Protein AF-A0A4V2S843-F1 (afdb_monomer_lite)

InterPro domains:
  IPR023401 Ornithine cyclodeaminase, N-terminal [G3DSA:3.30.1780.10] (45-61)
  IPR036291 NAD(P)-binding domain superfamily [SSF51735] (45-191)

pLDDT: mean 86.58, std 13.17, range [43.78, 98.31]

Radius of gyration: 17.17 Å; chains: 1; bounding box: 44×41×44 Å

Structure (mmCIF, N/CA/C/O backbone):
data_AF-A0A4V2S843-F1
#
_entry.id   AF-A0A4V2S843-F1
#
loop_
_atom_site.group_PDB
_atom_site.id
_atom_site.type_symbol
_atom_site.label_atom_id
_atom_site.label_alt_id
_atom_site.label_comp_id
_atom_site.label_asym_id
_atom_site.label_entity_id
_atom_site.label_seq_id
_atom_site.pdbx_PDB_ins_code
_atom_site.Cartn_x
_atom_site.Cartn_y
_atom_site.Cartn_z
_atom_site.occupancy
_atom_site.B_iso_or_equiv
_atom_site.auth_seq_id
_atom_site.auth_comp_id
_atom_site.auth_asym_id
_atom_site.auth_atom_id
_atom_site.pdbx_PDB_model_num
ATOM 1 N N . MET A 1 1 ? 20.531 13.237 -29.663 1.00 43.78 1 MET A N 1
ATOM 2 C CA . MET A 1 1 ? 19.308 14.047 -29.841 1.00 43.78 1 MET A CA 1
ATOM 3 C C . MET A 1 1 ? 18.306 13.612 -28.786 1.00 43.78 1 MET A C 1
ATOM 5 O O . MET A 1 1 ? 17.764 12.525 -28.914 1.00 43.78 1 MET A O 1
ATOM 9 N N . ALA A 1 2 ? 18.143 14.385 -27.711 1.00 48.28 2 ALA A N 1
ATOM 10 C CA . ALA A 1 2 ? 17.075 14.147 -26.742 1.00 48.28 2 ALA A CA 1
ATOM 11 C C . ALA A 1 2 ? 15.762 14.636 -27.371 1.00 48.28 2 ALA A C 1
ATOM 13 O O . ALA A 1 2 ? 15.697 15.781 -27.817 1.00 48.28 2 ALA A O 1
ATOM 14 N N . GLY A 1 3 ? 14.771 13.752 -27.500 1.00 48.16 3 GLY A N 1
ATOM 15 C CA . GLY A 1 3 ? 13.434 14.133 -27.958 1.00 48.16 3 GLY A CA 1
ATOM 16 C C . GLY A 1 3 ? 12.756 15.087 -26.965 1.00 48.16 3 GLY A C 1
ATOM 17 O O . GLY A 1 3 ? 13.216 15.200 -25.825 1.00 48.16 3 GLY A O 1
ATOM 18 N N . PRO A 1 4 ? 11.687 15.786 -27.380 1.00 50.09 4 PRO A N 1
ATOM 19 C CA . PRO A 1 4 ? 10.921 16.634 -26.476 1.00 50.09 4 PRO A CA 1
ATOM 20 C C . PRO A 1 4 ? 10.378 15.782 -25.323 1.00 50.09 4 PRO A C 1
ATOM 22 O O . PRO A 1 4 ? 9.653 14.815 -25.543 1.00 50.09 4 PRO A O 1
ATOM 25 N N . VAL A 1 5 ? 10.768 16.121 -24.094 1.00 47.84 5 VAL A N 1
ATOM 26 C CA . VAL A 1 5 ? 10.186 15.535 -22.884 1.00 47.84 5 VAL A CA 1
ATOM 27 C C . VAL A 1 5 ? 8.802 16.150 -22.732 1.00 47.84 5 VAL A C 1
ATOM 29 O O . VAL A 1 5 ? 8.684 17.328 -22.395 1.00 47.84 5 VAL A O 1
ATOM 32 N N . THR A 1 6 ? 7.759 15.383 -23.031 1.00 52.16 6 THR A N 1
ATOM 33 C CA . THR A 1 6 ? 6.376 15.796 -22.793 1.00 52.16 6 THR A CA 1
ATOM 34 C C . THR A 1 6 ? 6.188 15.958 -21.287 1.00 52.16 6 THR A C 1
ATOM 36 O O . THR A 1 6 ? 6.216 14.980 -20.541 1.00 52.16 6 THR A O 1
ATOM 39 N N . GLN A 1 7 ? 6.063 17.198 -20.817 1.00 58.84 7 GLN A N 1
ATOM 40 C CA . GLN A 1 7 ? 5.654 17.465 -19.443 1.00 58.84 7 GLN A CA 1
ATOM 41 C C . GLN A 1 7 ? 4.162 17.147 -19.344 1.00 58.84 7 GLN A C 1
ATOM 43 O O . GLN A 1 7 ? 3.335 17.918 -19.821 1.00 58.84 7 GLN A O 1
ATOM 48 N N . PHE A 1 8 ? 3.824 15.995 -18.770 1.00 61.59 8 PHE A N 1
ATOM 49 C CA . PHE A 1 8 ? 2.450 15.7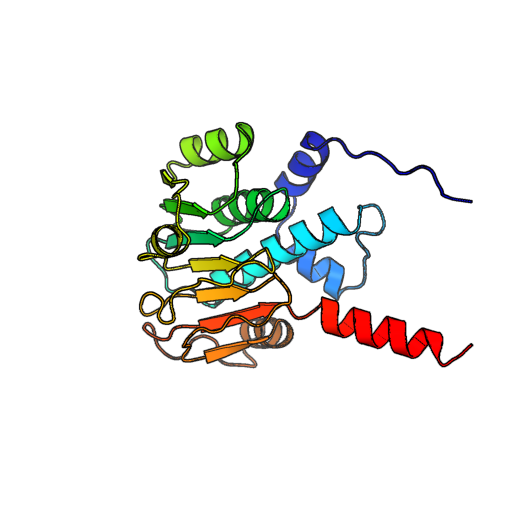20 -18.363 1.00 61.59 8 PHE A CA 1
ATOM 50 C C . PHE A 1 8 ? 2.110 16.597 -17.160 1.00 61.59 8 PHE A C 1
ATOM 52 O O . PHE A 1 8 ? 2.861 16.632 -16.182 1.00 61.59 8 PHE A O 1
ATOM 59 N N . ALA A 1 9 ? 0.982 17.302 -17.223 1.00 76.94 9 ALA A N 1
ATOM 60 C CA . ALA A 1 9 ? 0.440 17.961 -16.046 1.00 76.94 9 ALA A CA 1
ATOM 61 C C . ALA A 1 9 ? -0.032 16.891 -15.049 1.00 76.94 9 ALA A C 1
ATOM 63 O O . ALA A 1 9 ? -0.637 15.894 -15.442 1.00 76.94 9 ALA A O 1
ATOM 64 N N . VAL A 1 10 ? 0.219 17.104 -13.756 1.00 72.00 10 VAL A N 1
ATOM 65 C CA . VAL A 1 10 ? -0.203 16.187 -12.681 1.00 72.00 10 VAL A CA 1
ATOM 66 C C . VAL A 1 10 ? -1.710 15.898 -12.754 1.00 72.00 10 VAL A C 1
ATOM 68 O O . VAL A 1 10 ? -2.126 14.757 -12.592 1.00 72.00 10 VAL A O 1
ATOM 71 N N . ASP A 1 11 ? -2.527 16.893 -13.103 1.00 74.38 11 ASP A N 1
ATOM 72 C CA . ASP A 1 11 ? -3.977 16.723 -13.262 1.00 74.38 11 ASP A CA 1
ATOM 73 C C . ASP A 1 11 ? -4.378 15.791 -14.410 1.00 74.38 11 ASP A C 1
ATOM 75 O O . ASP A 1 11 ? -5.376 15.077 -14.305 1.00 74.38 11 ASP A O 1
ATOM 79 N N . GLU A 1 12 ? -3.606 15.773 -15.498 1.00 76.00 12 GLU A N 1
ATOM 80 C CA . GLU A 1 12 ? -3.848 14.878 -16.630 1.00 76.00 12 GLU A CA 1
ATOM 81 C C . GLU A 1 12 ? -3.502 13.434 -16.261 1.00 76.00 12 GLU A C 1
ATOM 83 O O . GLU A 1 12 ? -4.261 12.522 -16.590 1.00 76.00 12 GLU A O 1
ATOM 88 N N . LEU A 1 13 ? -2.419 13.233 -15.498 1.00 75.00 13 LEU A N 1
ATOM 89 C CA . LEU A 1 13 ? -2.074 11.929 -14.932 1.00 75.00 13 LEU A CA 1
ATOM 90 C C . LEU A 1 13 ? -3.213 11.396 -14.055 1.00 75.00 13 LEU A C 1
ATOM 92 O O . LEU A 1 13 ? -3.622 10.250 -14.227 1.00 75.00 13 LEU A O 1
ATOM 96 N N . TRP A 1 14 ? -3.759 12.228 -13.164 1.00 74.25 14 TRP A N 1
ATOM 97 C CA . TRP A 1 14 ? -4.884 11.829 -12.317 1.00 74.25 14 TRP A CA 1
ATOM 98 C C . TRP A 1 14 ? -6.116 11.450 -13.131 1.00 74.25 14 TRP A C 1
ATOM 100 O O . TRP A 1 14 ? -6.723 10.424 -12.855 1.00 74.25 14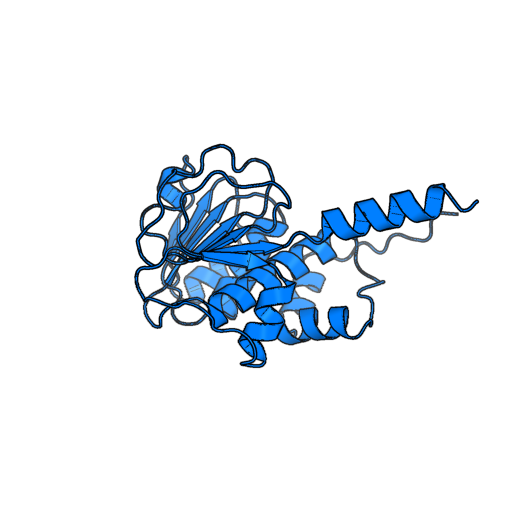 TRP A O 1
ATOM 110 N N . ARG A 1 15 ? -6.445 12.215 -14.177 1.00 78.62 15 ARG A N 1
ATOM 111 C CA . ARG A 1 15 ? -7.597 11.903 -15.031 1.00 78.62 15 ARG A CA 1
ATOM 112 C C . ARG A 1 15 ? -7.445 10.564 -15.752 1.00 78.62 15 ARG A C 1
ATOM 114 O O . ARG A 1 15 ? -8.421 9.849 -15.912 1.00 78.62 15 ARG A O 1
ATOM 121 N N . VAL A 1 16 ? -6.234 10.228 -16.195 1.00 76.81 16 VAL A N 1
ATOM 122 C CA . VAL A 1 16 ? -5.965 8.919 -16.809 1.00 76.81 16 VAL A CA 1
ATOM 123 C C . VAL A 1 16 ? -6.089 7.806 -15.772 1.00 76.81 16 VAL A C 1
ATOM 125 O O . VAL A 1 16 ? -6.677 6.773 -16.062 1.00 76.81 16 VAL A O 1
ATOM 128 N N . LEU A 1 17 ? -5.568 8.015 -14.563 1.00 71.06 17 LEU A N 1
ATOM 129 C CA . LEU A 1 17 ? -5.661 7.032 -13.483 1.00 71.06 17 LEU A CA 1
ATOM 130 C C . LEU A 1 17 ? -7.088 6.842 -12.960 1.00 71.06 17 LEU A C 1
ATOM 132 O O . LEU A 1 17 ? -7.396 5.772 -12.447 1.00 71.06 17 LEU A O 1
ATOM 136 N N . ASP A 1 18 ? -7.957 7.844 -13.104 1.00 75.31 18 ASP A N 1
ATOM 137 C CA . ASP A 1 18 ? -9.373 7.742 -12.742 1.00 75.31 18 ASP A CA 1
ATOM 138 C C . ASP A 1 18 ? -10.118 6.672 -13.556 1.00 75.31 18 ASP A C 1
ATOM 140 O O . ASP A 1 18 ? -10.989 5.996 -13.010 1.00 75.31 18 ASP A O 1
ATOM 144 N N . ASP A 1 19 ? -9.726 6.459 -14.813 1.00 76.00 19 ASP A N 1
ATOM 145 C CA . ASP A 1 19 ? -10.383 5.518 -15.729 1.00 76.00 19 ASP A CA 1
ATOM 146 C C . ASP A 1 19 ? -9.691 4.143 -15.807 1.00 76.00 19 ASP A C 1
ATOM 148 O O . ASP A 1 19 ? -10.144 3.256 -16.533 1.00 76.00 19 ASP A O 1
ATOM 152 N N . VAL A 1 20 ? -8.575 3.950 -15.099 1.00 71.94 20 VAL A N 1
ATOM 153 C CA . VAL A 1 20 ? -7.704 2.782 -15.269 1.00 71.94 20 VAL A CA 1
ATOM 154 C C . VAL A 1 20 ? -7.794 1.851 -14.061 1.00 71.94 20 VAL A C 1
ATOM 156 O O . VAL A 1 20 ? -7.409 2.212 -12.951 1.00 71.94 20 VAL A O 1
ATOM 159 N N . ASP A 1 21 ? -8.240 0.608 -14.282 1.00 77.56 21 ASP A N 1
ATOM 160 C CA . ASP A 1 21 ? -8.163 -0.422 -13.245 1.00 77.56 21 ASP A CA 1
ATOM 161 C C . ASP A 1 21 ? -6.681 -0.791 -13.009 1.00 77.56 21 ASP A C 1
ATOM 163 O O . ASP A 1 21 ? -5.966 -1.119 -13.963 1.00 77.56 21 ASP A O 1
ATOM 167 N N . PRO A 1 22 ? -6.174 -0.780 -11.762 1.00 72.69 22 PRO A N 1
ATOM 168 C CA . PRO A 1 22 ? -4.809 -1.216 -11.460 1.00 72.69 22 PRO A CA 1
ATOM 169 C C . PRO A 1 22 ? -4.502 -2.644 -11.952 1.00 72.69 22 PRO A C 1
ATOM 171 O O . PRO A 1 22 ? -3.351 -2.960 -12.268 1.00 72.69 22 PRO A O 1
ATOM 174 N N . VAL A 1 23 ? -5.514 -3.509 -12.067 1.00 71.00 23 VAL A N 1
ATOM 175 C CA . VAL A 1 23 ? -5.390 -4.839 -12.678 1.00 71.00 23 VAL A CA 1
ATOM 176 C C . VAL A 1 23 ? -5.085 -4.736 -14.172 1.00 71.00 23 VAL A C 1
ATOM 178 O O . VAL A 1 23 ? -4.240 -5.487 -14.666 1.00 71.00 23 VAL A O 1
ATOM 181 N N . ASP A 1 24 ? -5.710 -3.800 -14.885 1.00 75.75 24 ASP A N 1
ATOM 182 C CA . ASP A 1 24 ? -5.473 -3.576 -16.313 1.00 75.75 24 ASP A CA 1
ATOM 183 C C . ASP A 1 24 ? -4.076 -2.999 -16.564 1.00 75.75 24 ASP A C 1
ATOM 185 O O . ASP A 1 24 ? -3.418 -3.406 -17.521 1.00 75.75 24 ASP A O 1
ATOM 189 N N . VAL A 1 25 ? -3.566 -2.141 -15.669 1.00 70.88 25 VAL A N 1
ATOM 190 C CA . VAL A 1 25 ? -2.176 -1.639 -15.731 1.00 70.88 25 VAL A CA 1
ATOM 191 C C . VAL A 1 25 ? -1.181 -2.789 -15.693 1.00 70.88 25 VAL A C 1
ATOM 193 O O . VAL A 1 25 ? -0.335 -2.923 -16.580 1.00 70.88 25 VAL A O 1
ATOM 196 N N . LEU A 1 26 ? -1.285 -3.641 -14.670 1.00 70.25 26 LEU A N 1
ATOM 197 C CA . LEU A 1 26 ? -0.363 -4.761 -14.498 1.00 70.25 26 LEU A CA 1
ATOM 198 C C . LEU A 1 26 ? -0.536 -5.791 -15.615 1.00 70.25 26 LEU A C 1
ATOM 200 O O . LEU A 1 26 ? 0.448 -6.355 -16.091 1.00 70.25 26 LEU A O 1
ATOM 204 N N . SER A 1 27 ? -1.766 -6.011 -16.078 1.00 67.06 27 SER A N 1
ATOM 205 C CA . SER A 1 27 ? -2.039 -6.901 -17.207 1.00 67.06 27 SER A CA 1
ATOM 206 C C . SER A 1 27 ? -1.431 -6.364 -18.504 1.00 67.06 27 SER A C 1
ATOM 208 O O . SER A 1 27 ? -0.802 -7.127 -19.231 1.00 67.06 27 SER A O 1
ATOM 210 N N . GLY A 1 28 ? -1.535 -5.061 -18.772 1.00 66.38 28 GLY A N 1
ATOM 211 C CA . GLY A 1 28 ? -0.943 -4.404 -19.939 1.00 66.38 28 GLY A CA 1
ATOM 212 C C . GLY A 1 28 ? 0.585 -4.483 -19.964 1.00 66.38 28 GLY A C 1
ATOM 213 O O . GLY A 1 28 ? 1.163 -4.812 -21.005 1.00 66.38 28 GLY A O 1
ATOM 214 N N . GLU A 1 29 ? 1.238 -4.278 -18.814 1.00 64.12 29 GLU A N 1
ATOM 215 C CA . GLU A 1 29 ? 2.688 -4.467 -18.674 1.00 64.12 29 GLU A CA 1
ATOM 216 C C . GLU A 1 29 ? 3.102 -5.928 -18.885 1.00 64.12 29 GLU A C 1
ATOM 218 O O . GLU A 1 29 ? 4.047 -6.209 -19.627 1.00 64.12 29 GLU A O 1
ATOM 223 N N . LEU A 1 30 ? 2.371 -6.876 -18.290 1.00 58.22 30 LEU A N 1
ATOM 224 C CA . LEU A 1 30 ? 2.614 -8.310 -18.478 1.00 58.22 30 LEU A CA 1
ATOM 225 C C . LEU A 1 30 ? 2.359 -8.757 -19.928 1.00 58.22 30 LEU A C 1
ATOM 227 O O . LEU A 1 30 ? 3.015 -9.680 -20.413 1.00 58.22 30 LEU A O 1
ATOM 231 N N . CYS A 1 31 ? 1.448 -8.088 -20.634 1.00 54.47 31 CYS A N 1
ATOM 232 C CA . CYS A 1 31 ? 1.134 -8.305 -22.045 1.00 54.47 31 CYS A CA 1
ATOM 233 C C . CYS A 1 31 ? 2.002 -7.473 -23.004 1.00 54.47 31 CYS A C 1
ATOM 235 O O . CYS A 1 31 ? 1.737 -7.464 -24.204 1.00 54.47 31 CYS A O 1
ATOM 237 N N . SER A 1 32 ? 3.078 -6.844 -22.514 1.00 56.94 32 SER A N 1
ATOM 238 C CA . SER A 1 32 ? 4.082 -6.149 -23.334 1.00 56.94 32 SER A CA 1
ATOM 239 C C . SER A 1 32 ? 3.561 -4.932 -24.110 1.00 56.94 32 SER A C 1
ATOM 241 O O . SER A 1 32 ? 4.146 -4.582 -25.135 1.00 56.94 32 SER A O 1
ATOM 243 N N . THR A 1 33 ? 2.503 -4.262 -23.642 1.00 57.22 33 THR A N 1
ATOM 244 C CA . THR A 1 33 ? 2.147 -2.934 -24.170 1.00 57.22 33 THR A CA 1
ATOM 245 C C . THR A 1 33 ? 2.863 -1.907 -23.301 1.00 57.22 33 THR A C 1
ATOM 247 O O . THR A 1 33 ? 2.429 -1.665 -22.175 1.00 57.22 33 THR A O 1
ATOM 250 N N . PRO A 1 34 ? 4.011 -1.357 -23.730 1.00 55.31 34 PRO A N 1
ATOM 251 C CA . PRO A 1 34 ? 4.772 -0.489 -22.857 1.00 55.31 34 PRO A CA 1
ATOM 252 C C . PRO A 1 34 ? 3.973 0.790 -22.596 1.00 55.31 34 PRO A C 1
ATOM 254 O O . PRO A 1 34 ? 3.455 1.407 -23.527 1.00 55.31 34 PRO A O 1
ATOM 257 N N . LEU A 1 35 ? 3.972 1.248 -21.344 1.00 63.75 35 LEU A N 1
ATOM 258 C CA . LEU A 1 35 ? 3.658 2.629 -20.952 1.00 63.75 35 LEU A CA 1
ATOM 259 C C . LEU A 1 35 ? 4.728 3.601 -21.504 1.00 63.75 35 LEU A C 1
ATOM 261 O O . LEU A 1 35 ? 5.193 4.501 -20.813 1.00 63.75 35 LEU A O 1
ATOM 265 N N . SER A 1 36 ? 5.170 3.417 -22.756 1.00 61.94 36 SER A N 1
ATOM 266 C CA . SER A 1 36 ? 6.364 4.031 -23.352 1.00 61.94 36 SER A CA 1
ATOM 267 C C . SER A 1 36 ? 6.289 5.551 -23.483 1.00 61.94 36 SER A C 1
ATOM 269 O O . SER A 1 36 ? 7.271 6.168 -23.885 1.00 61.94 36 SER A O 1
ATOM 271 N N . ALA A 1 37 ? 5.138 6.151 -23.180 1.00 76.62 37 ALA A N 1
ATOM 272 C CA . ALA A 1 37 ? 4.942 7.594 -23.181 1.00 76.62 37 ALA A CA 1
ATOM 273 C C . ALA A 1 37 ? 5.192 8.249 -21.810 1.00 76.62 37 ALA A C 1
ATOM 275 O O . ALA A 1 37 ? 5.364 9.466 -21.758 1.00 76.62 37 ALA A O 1
ATOM 276 N N . PHE A 1 38 ? 5.225 7.485 -20.712 1.00 76.75 38 PHE A N 1
ATOM 277 C CA . PHE A 1 38 ? 5.363 8.053 -19.371 1.00 76.75 38 PHE A CA 1
ATOM 278 C C . PHE A 1 38 ? 6.827 8.148 -18.921 1.00 76.75 38 PHE A C 1
ATOM 280 O O . PHE A 1 38 ? 7.642 7.274 -19.234 1.00 76.75 38 PHE A O 1
ATOM 287 N N . PRO A 1 39 ? 7.182 9.172 -18.121 1.00 85.88 39 PRO A N 1
ATOM 288 C CA . PRO A 1 39 ? 8.439 9.174 -17.386 1.00 85.88 39 PRO A CA 1
ATOM 289 C C . PRO A 1 39 ? 8.586 7.900 -16.539 1.00 85.88 39 PRO A C 1
ATOM 291 O O . PRO A 1 39 ? 7.617 7.400 -15.959 1.00 85.88 39 PRO A O 1
ATOM 294 N N . ALA A 1 40 ? 9.814 7.386 -16.435 1.00 84.69 40 ALA A N 1
ATOM 295 C CA . ALA A 1 40 ? 10.094 6.146 -15.705 1.00 84.69 40 ALA A CA 1
ATOM 296 C C . ALA A 1 40 ? 9.673 6.217 -14.227 1.00 84.69 40 ALA A C 1
ATOM 298 O O . ALA A 1 40 ? 9.220 5.225 -13.670 1.00 84.69 40 ALA A O 1
ATOM 299 N N . GLU A 1 41 ? 9.796 7.387 -13.599 1.00 87.12 41 GLU A N 1
ATOM 300 C CA . GLU A 1 41 ? 9.370 7.620 -12.215 1.00 87.12 41 GLU A CA 1
ATOM 301 C C . GLU A 1 41 ? 7.858 7.439 -12.033 1.00 87.12 41 GLU A C 1
ATOM 303 O O . GLU A 1 41 ? 7.434 6.685 -11.162 1.00 87.12 41 GLU A O 1
ATOM 308 N N . VAL A 1 42 ? 7.056 8.050 -12.911 1.00 87.50 42 VAL A N 1
ATOM 309 C CA . VAL A 1 42 ? 5.592 7.914 -12.906 1.00 87.50 42 VAL A CA 1
ATOM 310 C C . VAL A 1 42 ? 5.195 6.459 -13.134 1.00 87.50 42 VAL A C 1
ATOM 312 O O . VAL A 1 42 ? 4.377 5.923 -12.395 1.00 87.50 42 VAL A O 1
ATOM 315 N N . SER A 1 43 ? 5.826 5.792 -14.105 1.00 86.56 43 SER A N 1
ATOM 316 C CA . SER A 1 43 ? 5.543 4.382 -14.404 1.00 86.56 43 SER A CA 1
ATOM 317 C C . SER A 1 43 ? 5.832 3.483 -13.199 1.00 86.56 43 SER A C 1
ATOM 319 O O . SER A 1 43 ? 5.001 2.654 -12.839 1.00 86.56 43 SER A O 1
ATOM 321 N N . ARG A 1 44 ? 6.971 3.684 -12.518 1.00 88.44 44 ARG A N 1
ATOM 322 C CA . ARG A 1 44 ? 7.302 2.946 -11.288 1.00 88.44 44 ARG A CA 1
ATOM 323 C C . ARG A 1 44 ? 6.289 3.203 -10.178 1.00 88.44 44 ARG A C 1
ATOM 325 O O . ARG A 1 44 ? 5.877 2.257 -9.520 1.00 88.44 44 ARG A O 1
ATOM 332 N N . ALA A 1 45 ? 5.883 4.455 -9.982 1.00 91.19 45 ALA A N 1
ATOM 333 C CA . ALA A 1 45 ? 4.947 4.826 -8.930 1.00 91.19 45 ALA A CA 1
ATOM 334 C C . ALA A 1 45 ? 3.542 4.238 -9.164 1.00 91.19 45 ALA A C 1
ATOM 336 O O . ALA A 1 45 ? 2.963 3.653 -8.251 1.00 91.19 45 ALA A O 1
ATOM 337 N N . VAL A 1 46 ? 3.031 4.308 -10.398 1.00 90.44 46 VAL A N 1
ATOM 338 C CA . VAL A 1 46 ? 1.749 3.694 -10.786 1.00 90.44 46 VAL A CA 1
ATOM 339 C C . VAL A 1 46 ? 1.808 2.175 -10.631 1.00 90.44 46 VAL A C 1
ATOM 341 O O . VAL A 1 46 ? 0.909 1.574 -10.045 1.00 90.44 46 VAL A O 1
ATOM 344 N N . ARG A 1 47 ? 2.892 1.548 -11.096 1.00 90.06 47 ARG A N 1
ATOM 345 C CA . ARG A 1 47 ? 3.107 0.104 -10.970 1.00 90.06 47 ARG A CA 1
ATOM 346 C C . ARG A 1 47 ? 3.162 -0.344 -9.510 1.00 90.06 47 ARG A C 1
ATOM 348 O O . ARG A 1 47 ? 2.513 -1.325 -9.160 1.00 90.06 47 ARG A O 1
ATOM 355 N N . ALA A 1 48 ? 3.881 0.385 -8.657 1.00 92.62 48 ALA A N 1
ATOM 356 C CA . ALA A 1 48 ? 3.953 0.121 -7.222 1.00 92.62 48 ALA A CA 1
ATOM 357 C C . ALA A 1 48 ? 2.571 0.211 -6.552 1.00 92.62 48 ALA A C 1
ATOM 359 O O . ALA A 1 48 ? 2.184 -0.693 -5.811 1.00 92.62 48 ALA A O 1
ATOM 360 N N . ALA A 1 49 ? 1.797 1.254 -6.864 1.00 94.44 49 ALA A N 1
ATOM 361 C CA . ALA A 1 49 ? 0.446 1.436 -6.341 1.00 94.44 49 ALA A CA 1
ATOM 362 C C . ALA A 1 49 ? -0.509 0.316 -6.798 1.00 94.44 49 ALA A C 1
ATOM 364 O O . ALA A 1 49 ? -1.220 -0.279 -5.984 1.00 94.44 49 ALA A O 1
ATOM 365 N N . ALA A 1 50 ? -0.476 -0.035 -8.087 1.00 92.75 50 ALA A N 1
ATOM 366 C CA . ALA A 1 50 ? -1.274 -1.125 -8.641 1.00 92.75 50 ALA A CA 1
ATOM 367 C C . ALA A 1 50 ? -0.902 -2.480 -8.024 1.00 92.75 50 ALA A C 1
ATOM 369 O O . ALA A 1 50 ? -1.774 -3.279 -7.673 1.00 92.75 50 ALA A O 1
ATOM 370 N N . PHE A 1 51 ? 0.397 -2.724 -7.837 1.00 94.19 51 PHE A N 1
ATOM 371 C CA . PHE A 1 51 ? 0.906 -3.920 -7.179 1.00 94.19 51 PHE A CA 1
ATOM 372 C C . PHE A 1 51 ? 0.421 -4.027 -5.733 1.00 94.19 51 PHE A C 1
ATOM 374 O O . PHE A 1 51 ? -0.029 -5.097 -5.319 1.00 94.19 51 PHE A O 1
ATOM 381 N N . ALA A 1 52 ? 0.451 -2.922 -4.984 1.00 96.50 52 ALA A N 1
ATOM 382 C CA . ALA A 1 52 ? -0.075 -2.869 -3.627 1.00 96.50 52 ALA A CA 1
ATOM 383 C C . ALA A 1 52 ? -1.566 -3.219 -3.586 1.00 96.50 52 ALA A C 1
ATOM 385 O O . ALA A 1 52 ? -1.955 -4.106 -2.829 1.00 96.50 52 ALA A O 1
ATOM 386 N N . VAL A 1 53 ? -2.394 -2.622 -4.443 1.00 96.06 53 VAL A N 1
ATOM 387 C CA . VAL A 1 53 ? -3.826 -2.961 -4.495 1.00 96.06 53 VAL A CA 1
ATOM 388 C C . VAL A 1 53 ? -4.054 -4.430 -4.827 1.00 96.06 53 VAL A C 1
ATOM 390 O O . VAL A 1 53 ? -4.867 -5.085 -4.173 1.00 96.06 53 VAL A O 1
ATOM 393 N N . LEU A 1 54 ? -3.328 -4.976 -5.804 1.00 94.44 54 LEU A N 1
ATOM 394 C CA . LEU A 1 54 ? -3.460 -6.381 -6.174 1.00 94.44 54 LEU A CA 1
ATOM 395 C C . LEU A 1 54 ? -3.082 -7.307 -5.011 1.00 94.44 54 LEU A C 1
ATOM 397 O O . LEU A 1 54 ? -3.810 -8.252 -4.706 1.00 94.44 54 LEU A O 1
ATOM 401 N N . ALA A 1 55 ? -1.971 -7.013 -4.335 1.00 95.94 55 ALA A N 1
ATOM 402 C CA . ALA A 1 55 ? -1.546 -7.733 -3.144 1.00 95.94 55 ALA A CA 1
ATOM 403 C C . ALA A 1 55 ? -2.605 -7.650 -2.035 1.00 95.94 55 ALA A C 1
ATOM 405 O O . ALA A 1 55 ? -2.963 -8.676 -1.461 1.00 95.94 55 ALA A O 1
ATOM 406 N N . GLY A 1 56 ? -3.149 -6.458 -1.778 1.00 96.62 56 GLY A N 1
ATOM 407 C CA . GLY A 1 56 ? -4.208 -6.229 -0.799 1.00 96.62 56 GLY A CA 1
ATOM 408 C C . GLY A 1 56 ? -5.455 -7.059 -1.096 1.00 96.62 56 GLY A C 1
ATOM 409 O O . GLY A 1 56 ? -5.883 -7.833 -0.247 1.00 96.62 56 GLY A O 1
ATOM 410 N N . ARG A 1 57 ? -5.982 -6.997 -2.325 1.00 94.75 57 ARG A N 1
ATOM 411 C CA . ARG A 1 57 ? -7.183 -7.746 -2.745 1.00 94.75 57 ARG A CA 1
ATOM 412 C C . ARG A 1 57 ? -7.056 -9.259 -2.567 1.00 94.75 57 ARG A C 1
ATOM 414 O O . ARG A 1 57 ? -8.048 -9.932 -2.308 1.00 94.75 57 ARG A O 1
ATOM 421 N N . VAL A 1 58 ? -5.852 -9.798 -2.738 1.00 94.81 58 VAL A N 1
ATOM 422 C CA . VAL A 1 58 ? -5.603 -11.246 -2.689 1.00 94.81 58 VAL A CA 1
ATOM 423 C C . VAL A 1 58 ? -5.226 -11.723 -1.289 1.00 94.81 58 VAL A C 1
ATOM 425 O O . VAL A 1 58 ? -5.519 -12.862 -0.926 1.00 94.81 58 VAL A O 1
ATOM 428 N N . MET A 1 59 ? -4.535 -10.884 -0.516 1.00 96.56 59 MET A N 1
ATOM 429 C CA . MET A 1 59 ? -3.896 -11.296 0.733 1.00 96.56 59 MET A CA 1
ATOM 430 C C . MET A 1 59 ? -4.559 -10.733 1.981 1.00 96.56 59 MET A C 1
ATOM 432 O O . MET A 1 59 ? -4.258 -11.240 3.063 1.00 96.56 59 MET A O 1
ATOM 436 N N . LEU A 1 60 ? -5.403 -9.704 1.885 1.00 96.62 60 LEU A N 1
ATOM 437 C CA . LEU A 1 60 ? -6.130 -9.191 3.041 1.00 96.62 60 LEU A CA 1
ATOM 438 C C . LEU A 1 60 ? -7.300 -10.093 3.409 1.00 96.62 60 LEU A C 1
ATOM 440 O O . LEU A 1 60 ? -7.900 -10.787 2.591 1.00 96.62 60 LEU A O 1
ATOM 444 N N . VAL A 1 61 ? -7.602 -10.064 4.695 1.00 94.81 61 VAL A N 1
ATOM 445 C CA . VAL A 1 61 ? -8.790 -10.690 5.257 1.00 94.81 61 VAL A CA 1
ATOM 446 C C . VAL A 1 61 ? -9.938 -9.686 5.122 1.00 94.81 61 VAL A C 1
ATOM 448 O O . VAL A 1 61 ? -9.705 -8.510 5.401 1.00 94.81 61 VAL A O 1
ATOM 451 N N . PRO A 1 62 ? -11.154 -10.108 4.731 1.00 93.38 62 PRO A N 1
ATOM 452 C CA . PRO A 1 62 ? -12.307 -9.211 4.673 1.00 93.38 62 PRO A CA 1
ATOM 453 C C . PRO A 1 62 ? -12.573 -8.508 6.011 1.00 93.38 62 PRO A C 1
ATOM 455 O O . PRO A 1 62 ? -12.523 -9.148 7.065 1.00 93.38 62 PRO A O 1
ATOM 458 N N . GLY A 1 63 ? -12.897 -7.215 5.963 1.00 93.69 63 GLY A N 1
ATOM 459 C CA . GLY A 1 63 ? -13.162 -6.383 7.137 1.00 93.69 63 GLY A CA 1
ATOM 460 C C . GLY A 1 63 ? -12.535 -4.996 7.019 1.00 93.69 63 GLY A C 1
ATOM 461 O O . GLY A 1 63 ? -11.885 -4.692 6.027 1.00 93.69 63 GLY A O 1
ATOM 462 N N . ALA A 1 64 ? -12.724 -4.166 8.048 1.00 87.75 64 ALA A N 1
ATOM 463 C CA . ALA A 1 64 ? -12.193 -2.805 8.069 1.00 87.75 64 ALA A CA 1
ATOM 464 C C . ALA A 1 64 ? -10.663 -2.797 7.907 1.00 87.75 64 ALA A C 1
ATOM 466 O O . ALA A 1 64 ? -9.939 -3.393 8.710 1.00 87.75 64 ALA A O 1
ATOM 467 N N . VAL A 1 65 ? -10.188 -2.098 6.878 1.00 95.75 65 VAL A N 1
ATOM 468 C CA . VAL A 1 65 ? -8.780 -1.996 6.507 1.00 95.75 65 VAL A CA 1
ATOM 469 C C . VAL A 1 65 ? -8.213 -0.672 7.007 1.00 95.75 65 VAL A C 1
ATOM 471 O O . VAL A 1 65 ? -8.601 0.416 6.580 1.00 95.75 65 VAL A O 1
ATOM 474 N N . THR A 1 66 ? -7.243 -0.778 7.906 1.00 98.00 66 THR A N 1
ATOM 475 C CA . THR A 1 66 ? -6.345 0.312 8.292 1.00 98.00 66 THR A CA 1
ATOM 476 C C . THR A 1 66 ? -5.064 0.215 7.467 1.00 98.00 66 THR A C 1
ATOM 478 O O . THR A 1 66 ? -4.424 -0.846 7.426 1.00 98.00 66 THR A O 1
ATOM 481 N N . VAL A 1 67 ? -4.702 1.306 6.796 1.00 98.25 67 VAL A N 1
ATOM 482 C CA . VAL A 1 67 ? -3.574 1.377 5.864 1.00 98.25 67 VAL A CA 1
ATOM 483 C C . VAL A 1 67 ? -2.453 2.229 6.456 1.00 98.25 67 VAL A C 1
ATOM 485 O O . VAL A 1 67 ? -2.686 3.365 6.849 1.00 98.25 67 VAL A O 1
ATOM 488 N N . GLY A 1 68 ? -1.228 1.709 6.477 1.00 97.56 68 GLY A N 1
ATOM 489 C CA . GLY A 1 68 ? -0.015 2.466 6.786 1.00 97.56 68 GLY A CA 1
ATOM 490 C C . GLY A 1 68 ? 0.858 2.622 5.544 1.00 97.56 68 GLY A C 1
ATOM 491 O O . GLY A 1 68 ? 1.313 1.625 4.990 1.00 97.56 68 GLY A O 1
ATOM 492 N N . VAL A 1 69 ? 1.131 3.846 5.098 1.00 97.19 69 VAL A N 1
ATOM 493 C CA . VAL A 1 69 ? 2.013 4.119 3.953 1.00 97.19 69 VAL A CA 1
ATOM 494 C C . VAL A 1 69 ? 3.312 4.752 4.436 1.00 97.19 69 VAL A C 1
ATOM 496 O O . VAL A 1 69 ? 3.313 5.776 5.117 1.00 97.19 69 VAL A O 1
ATOM 499 N N . ILE A 1 70 ? 4.436 4.139 4.069 1.00 96.12 70 ILE A N 1
ATOM 500 C CA . ILE A 1 70 ? 5.783 4.602 4.401 1.00 96.12 70 ILE A CA 1
ATOM 501 C C . ILE A 1 70 ? 6.481 5.013 3.115 1.00 96.12 70 ILE A C 1
ATOM 503 O O . ILE A 1 70 ? 6.858 4.175 2.293 1.00 96.12 70 ILE A O 1
ATOM 507 N N . GLY A 1 71 ? 6.693 6.315 2.976 1.00 94.06 71 GLY A N 1
ATOM 508 C CA . GLY A 1 71 ? 7.369 6.888 1.827 1.00 94.06 71 GLY A CA 1
ATOM 509 C C . GLY A 1 71 ? 6.977 8.340 1.617 1.00 94.06 71 GLY A C 1
ATOM 510 O O . GLY A 1 71 ? 6.265 8.938 2.417 1.00 94.06 71 GLY A O 1
ATOM 511 N N . SER A 1 72 ? 7.464 8.930 0.534 1.00 92.62 72 SER A N 1
ATOM 512 C CA . SER A 1 72 ? 7.212 10.335 0.225 1.00 92.62 72 SER A CA 1
ATOM 513 C C . SER A 1 72 ? 7.004 10.556 -1.271 1.00 92.62 72 SER A C 1
ATOM 515 O O . SER A 1 72 ? 7.210 9.651 -2.085 1.00 92.62 72 SER A O 1
ATOM 517 N N . GLY A 1 73 ? 6.576 11.770 -1.618 1.00 92.06 73 GLY A N 1
ATOM 518 C CA . GLY A 1 73 ? 6.393 12.204 -2.998 1.00 92.06 73 GLY A CA 1
ATOM 519 C C . GLY A 1 73 ? 5.316 11.424 -3.748 1.00 92.06 73 GLY A C 1
ATOM 520 O O . GLY A 1 73 ? 4.391 10.861 -3.160 1.00 92.06 73 GLY A O 1
ATOM 521 N N . LEU A 1 74 ? 5.472 11.381 -5.072 1.00 90.75 74 LEU A N 1
ATOM 522 C CA . LEU A 1 74 ? 4.466 10.863 -5.995 1.00 90.75 74 LEU A CA 1
ATOM 523 C C . LEU A 1 74 ? 4.089 9.397 -5.723 1.00 90.75 74 LEU A C 1
ATOM 525 O O . LEU A 1 74 ? 2.926 9.034 -5.853 1.00 90.75 74 LEU A O 1
ATOM 529 N N . ALA A 1 75 ? 5.043 8.548 -5.328 1.00 92.50 75 ALA A N 1
ATOM 530 C CA . ALA A 1 75 ? 4.772 7.133 -5.067 1.00 92.50 75 ALA A CA 1
ATOM 531 C C . ALA A 1 75 ? 3.855 6.918 -3.855 1.00 92.50 75 ALA A C 1
ATOM 533 O O . ALA A 1 75 ? 2.966 6.066 -3.908 1.00 92.50 75 ALA A O 1
ATOM 534 N N . ALA A 1 76 ? 4.039 7.701 -2.789 1.00 94.06 76 ALA A N 1
ATOM 535 C CA . ALA A 1 76 ? 3.181 7.638 -1.612 1.00 94.06 76 ALA A CA 1
ATOM 536 C C . ALA A 1 76 ? 1.781 8.191 -1.921 1.00 94.06 76 ALA A C 1
ATOM 538 O O . ALA A 1 76 ? 0.792 7.531 -1.611 1.00 94.06 76 ALA A O 1
ATOM 539 N N . GLU A 1 77 ? 1.695 9.346 -2.592 1.00 94.69 77 GLU A N 1
ATOM 540 C CA . GLU A 1 77 ? 0.414 9.951 -2.986 1.00 94.69 77 GLU A CA 1
ATOM 541 C C . GLU A 1 77 ? -0.397 9.038 -3.914 1.00 94.69 77 GLU A C 1
ATOM 543 O O . GLU A 1 77 ? -1.582 8.802 -3.669 1.00 94.69 77 GLU A O 1
ATOM 548 N N . LEU A 1 78 ? 0.242 8.472 -4.946 1.00 93.75 78 LEU A N 1
ATOM 549 C CA . LEU A 1 78 ? -0.402 7.523 -5.855 1.00 93.75 78 LEU A CA 1
ATOM 550 C C . LEU A 1 78 ? -0.830 6.250 -5.135 1.00 93.75 78 LEU A C 1
ATOM 552 O O . LEU A 1 78 ? -1.939 5.777 -5.365 1.00 93.75 78 LEU A O 1
ATOM 556 N N . SER A 1 79 ? 0.008 5.709 -4.247 1.00 95.50 79 SER A N 1
ATOM 557 C CA . SER A 1 79 ? -0.361 4.520 -3.475 1.00 95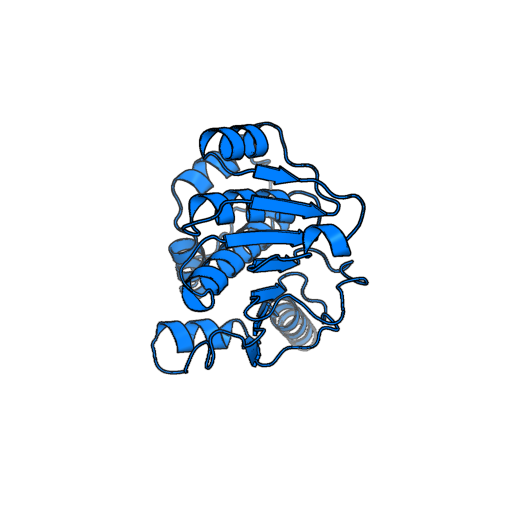.50 79 SER A CA 1
ATOM 558 C C . SER A 1 79 ? -1.603 4.787 -2.635 1.00 95.50 79 SER A C 1
ATOM 560 O O . SER A 1 79 ? -2.550 4.018 -2.718 1.00 95.50 79 SER A O 1
ATOM 562 N N . VAL A 1 80 ? -1.648 5.896 -1.894 1.00 96.62 80 VAL A N 1
ATOM 563 C CA . VAL A 1 80 ? -2.814 6.259 -1.077 1.00 96.62 80 VAL A CA 1
ATOM 564 C C . VAL A 1 80 ? -4.069 6.418 -1.932 1.00 96.62 80 VAL A C 1
ATOM 566 O O . VAL A 1 80 ? -5.087 5.804 -1.624 1.00 96.62 80 VAL A O 1
ATOM 569 N N . SER A 1 81 ? -3.993 7.184 -3.023 1.00 95.00 81 SER A N 1
ATOM 570 C CA . SER A 1 81 ? -5.148 7.434 -3.891 1.00 95.00 81 SER A CA 1
ATOM 571 C C . SER A 1 81 ? -5.685 6.151 -4.537 1.00 95.00 81 SER A C 1
ATOM 573 O O . SER A 1 81 ? -6.887 5.887 -4.494 1.00 95.00 81 SER A O 1
ATOM 575 N N . VAL A 1 82 ? -4.801 5.314 -5.085 1.00 94.50 82 VAL A N 1
ATOM 576 C CA . VAL A 1 82 ? -5.183 4.063 -5.753 1.00 94.50 82 VAL A CA 1
ATOM 577 C C . VAL A 1 82 ? -5.678 3.027 -4.735 1.00 94.50 82 VAL A C 1
ATOM 579 O O . VAL A 1 82 ? -6.645 2.319 -5.007 1.00 94.50 82 VAL A O 1
ATOM 582 N N . ILE A 1 83 ? -5.081 2.957 -3.540 1.00 95.88 83 ILE A N 1
ATOM 583 C CA . ILE A 1 83 ? -5.544 2.068 -2.464 1.00 95.88 83 ILE A CA 1
ATOM 584 C C . ILE A 1 83 ? -6.938 2.467 -1.994 1.00 95.88 83 ILE A C 1
ATOM 586 O O . ILE A 1 83 ? -7.818 1.614 -1.992 1.00 95.88 83 ILE A O 1
ATOM 590 N N . ALA A 1 84 ? -7.153 3.735 -1.646 1.00 96.06 84 ALA A N 1
ATOM 591 C CA . ALA A 1 84 ? -8.443 4.211 -1.153 1.00 96.06 84 ALA A CA 1
ATOM 592 C C . ALA A 1 84 ? -9.585 3.933 -2.139 1.00 96.06 84 ALA A C 1
ATOM 594 O O . ALA A 1 84 ? -10.672 3.532 -1.739 1.00 96.06 84 ALA A O 1
ATOM 595 N N . ARG A 1 85 ? -9.314 4.073 -3.441 1.00 94.94 85 ARG A N 1
ATOM 596 C CA . ARG A 1 85 ? -10.314 3.843 -4.484 1.00 94.94 85 ARG A CA 1
ATOM 597 C C . ARG A 1 85 ? -10.593 2.369 -4.766 1.00 94.94 85 ARG A C 1
ATOM 599 O O . ARG A 1 85 ? -11.727 2.000 -5.059 1.00 94.94 85 ARG A O 1
ATOM 606 N N . HIS A 1 86 ? -9.558 1.532 -4.787 1.00 95.06 86 HIS A N 1
ATOM 607 C CA . HIS A 1 86 ? -9.668 0.181 -5.348 1.00 95.06 86 HIS A CA 1
ATOM 608 C C . HIS A 1 86 ? -9.607 -0.938 -4.313 1.00 95.06 86 HIS A C 1
ATOM 610 O O . HIS A 1 86 ? -9.905 -2.092 -4.659 1.00 95.06 86 HIS A O 1
ATOM 616 N N . LEU A 1 87 ? -9.217 -0.631 -3.079 1.00 95.25 87 LEU A N 1
ATOM 617 C CA . LEU A 1 87 ? -9.245 -1.570 -1.974 1.00 95.25 87 LEU A CA 1
ATOM 618 C C . LEU A 1 87 ? -10.543 -1.369 -1.176 1.00 95.25 87 LEU A C 1
ATOM 620 O O . LEU A 1 87 ? -10.820 -0.252 -0.749 1.00 95.25 87 LEU A O 1
ATOM 624 N N . PRO A 1 88 ? -11.364 -2.417 -0.994 1.00 93.94 88 PRO A N 1
ATOM 625 C CA . PRO A 1 88 ? -12.607 -2.288 -0.248 1.00 93.94 88 PRO A CA 1
ATOM 626 C C . PRO A 1 88 ? -12.336 -2.076 1.244 1.00 93.94 88 PRO A C 1
ATOM 628 O O . PRO A 1 88 ? -11.280 -2.454 1.755 1.00 93.94 88 PRO A O 1
ATOM 631 N N . ASP A 1 89 ? -13.329 -1.516 1.932 1.00 96.56 89 ASP A N 1
ATOM 632 C CA . ASP A 1 89 ? -13.386 -1.413 3.394 1.00 96.56 89 ASP A CA 1
ATOM 633 C C . ASP A 1 89 ? -12.238 -0.613 4.040 1.00 96.56 89 ASP A C 1
ATOM 635 O O . ASP A 1 89 ? -11.977 -0.765 5.234 1.00 96.56 89 ASP A O 1
ATOM 639 N N . VAL A 1 90 ? -11.552 0.255 3.288 1.00 97.88 90 VAL A N 1
ATOM 640 C CA . VAL A 1 90 ? -10.558 1.179 3.855 1.00 97.88 90 VAL A CA 1
ATOM 641 C C . VAL A 1 90 ? -11.266 2.201 4.739 1.00 97.88 90 VAL A C 1
ATOM 643 O O . VAL A 1 90 ? -12.151 2.911 4.278 1.00 97.88 90 VAL A O 1
ATOM 646 N N . VAL A 1 91 ? -10.869 2.275 6.010 1.00 98.06 91 VAL A N 1
ATOM 647 C CA . VAL A 1 91 ? -11.456 3.206 6.997 1.00 98.06 91 VAL A CA 1
ATOM 648 C C . VAL A 1 91 ? -10.459 4.237 7.513 1.00 98.06 91 VAL A C 1
ATOM 650 O O . VAL A 1 91 ? -10.854 5.289 8.004 1.00 98.06 91 VAL A O 1
ATOM 653 N N . HIS A 1 92 ? -9.162 3.937 7.433 1.00 98.06 92 HIS A N 1
ATOM 654 C CA . HIS A 1 92 ? -8.116 4.808 7.951 1.00 98.06 92 HIS A CA 1
ATOM 655 C C . HIS A 1 92 ? -6.828 4.659 7.148 1.00 98.06 92 HIS A C 1
ATOM 657 O O . HIS A 1 92 ? -6.423 3.537 6.829 1.00 98.06 92 HIS A O 1
ATOM 663 N N . VAL A 1 93 ? -6.155 5.777 6.885 1.00 98.06 93 VAL A N 1
ATOM 664 C CA . VAL A 1 93 ? -4.853 5.839 6.223 1.00 98.06 93 VAL A CA 1
ATOM 665 C C . VAL A 1 93 ? -3.893 6.684 7.057 1.00 98.06 93 VAL A C 1
ATOM 667 O O . VAL A 1 93 ? -4.122 7.869 7.283 1.00 98.06 93 VAL A O 1
ATOM 670 N N . ALA A 1 94 ? -2.770 6.099 7.462 1.00 97.50 94 ALA A N 1
ATOM 671 C CA . ALA A 1 94 ? -1.673 6.806 8.105 1.00 97.50 94 ALA A CA 1
ATOM 672 C C . ALA A 1 94 ? -0.463 6.884 7.165 1.00 97.50 94 ALA A C 1
ATOM 674 O O . ALA A 1 94 ? 0.009 5.863 6.668 1.00 97.50 94 ALA A O 1
ATOM 675 N N . VAL A 1 95 ? 0.063 8.085 6.919 1.00 96.56 95 VAL A N 1
ATOM 676 C CA . VAL A 1 95 ? 1.165 8.320 5.971 1.00 96.56 95 VAL A CA 1
ATOM 677 C C . VAL A 1 95 ? 2.377 8.894 6.698 1.00 96.56 95 VAL A C 1
ATOM 679 O O . VAL A 1 95 ? 2.326 9.999 7.227 1.00 96.56 95 VAL A O 1
ATOM 682 N N . HIS A 1 96 ? 3.498 8.176 6.704 1.00 95.44 96 HIS A N 1
ATOM 683 C CA . HIS A 1 96 ? 4.751 8.664 7.284 1.00 95.44 96 HIS A CA 1
ATOM 684 C C . HIS A 1 96 ? 5.684 9.231 6.209 1.00 95.44 96 HIS A C 1
ATOM 686 O O . HIS A 1 96 ? 5.932 8.556 5.213 1.00 95.44 96 HIS A O 1
ATOM 692 N N . LYS A 1 97 ? 6.259 10.425 6.451 1.00 87.12 97 LYS A N 1
ATOM 693 C CA . LYS A 1 97 ? 7.129 11.213 5.535 1.00 87.12 97 LYS A CA 1
ATOM 694 C C . LYS A 1 97 ? 6.467 11.714 4.243 1.00 87.12 97 LYS A C 1
ATOM 696 O O . LYS A 1 97 ? 7.108 12.432 3.476 1.00 87.12 97 LYS A O 1
ATOM 701 N N . GLY A 1 98 ? 5.197 11.399 4.020 1.00 78.88 98 GLY A N 1
ATOM 702 C CA . GLY A 1 98 ? 4.413 11.927 2.912 1.00 78.88 98 GLY A CA 1
ATOM 703 C C . GLY A 1 98 ? 3.699 13.218 3.291 1.00 78.88 98 GLY A C 1
ATOM 704 O O . GLY A 1 98 ? 3.268 13.396 4.426 1.00 78.88 98 GLY A O 1
ATOM 705 N N . HIS A 1 99 ? 3.558 14.105 2.315 1.00 86.12 99 HIS A N 1
ATOM 706 C CA . HIS A 1 99 ? 2.488 15.094 2.319 1.00 86.12 99 HIS A CA 1
ATOM 707 C C . HIS A 1 99 ? 1.479 14.583 1.302 1.00 86.12 99 HIS A C 1
ATOM 709 O O . HIS A 1 99 ? 1.888 14.118 0.240 1.00 86.12 99 HIS A O 1
ATOM 715 N N . LEU A 1 100 ? 0.197 14.614 1.643 1.00 91.75 100 LEU A N 1
ATOM 716 C CA . LEU A 1 100 ? -0.847 14.377 0.660 1.00 91.75 100 LEU A CA 1
ATOM 717 C C . LEU A 1 100 ? -1.222 15.725 0.060 1.00 91.75 100 LEU A C 1
ATOM 719 O O . LEU A 1 100 ? -1.550 16.658 0.794 1.00 91.75 100 LEU A O 1
ATOM 723 N N . GLY A 1 101 ? -1.168 15.841 -1.263 1.00 91.69 101 GLY A N 1
ATOM 724 C CA . GLY A 1 101 ? -1.761 16.976 -1.952 1.00 91.69 101 GLY A CA 1
ATOM 725 C C . GLY A 1 101 ? -3.237 17.148 -1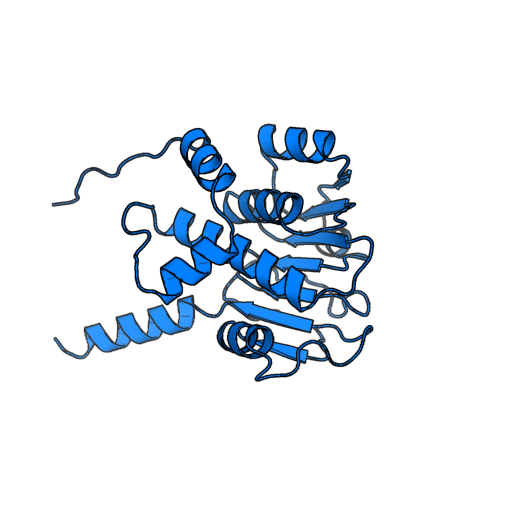.573 1.00 91.69 101 GLY A C 1
ATOM 726 O O . GLY A 1 101 ? -3.950 16.164 -1.365 1.00 91.69 101 GLY A O 1
ATOM 727 N N . ALA A 1 102 ? -3.703 18.402 -1.534 1.00 93.12 102 ALA A N 1
ATOM 728 C CA . ALA A 1 102 ? -5.068 18.755 -1.128 1.00 93.12 102 ALA A CA 1
ATOM 729 C C . ALA A 1 102 ? -6.137 17.922 -1.851 1.00 93.12 102 ALA A C 1
ATOM 731 O O . ALA A 1 102 ? -7.047 17.415 -1.219 1.00 93.12 102 ALA A O 1
ATOM 732 N N . ARG A 1 103 ? -5.955 17.661 -3.153 1.00 91.06 103 ARG A N 1
ATOM 733 C CA . ARG A 1 103 ? -6.864 16.815 -3.941 1.00 91.06 103 ARG A CA 1
ATOM 734 C C . ARG A 1 103 ? -7.017 15.396 -3.380 1.00 91.06 103 ARG A C 1
ATOM 736 O O . ARG A 1 103 ? -8.123 14.872 -3.365 1.00 91.06 103 ARG A O 1
ATOM 743 N N . VAL A 1 104 ? -5.919 14.759 -2.968 1.00 93.62 104 VAL A N 1
ATOM 744 C CA . VAL A 1 104 ? -5.964 13.401 -2.399 1.00 93.62 104 VAL A CA 1
ATOM 745 C C . VAL A 1 104 ? -6.628 13.444 -1.027 1.00 93.62 104 VAL A C 1
ATOM 747 O O . VAL A 1 104 ? -7.436 12.579 -0.721 1.00 93.62 104 VAL A O 1
ATOM 750 N N . GLN A 1 105 ? -6.332 14.467 -0.225 1.00 95.44 105 GLN A N 1
ATOM 751 C CA . GLN A 1 105 ? -6.952 14.647 1.084 1.00 95.44 105 GLN A CA 1
ATOM 752 C C . GLN A 1 105 ? -8.466 14.894 0.986 1.00 95.44 105 GLN A C 1
ATOM 754 O O . GLN A 1 105 ? -9.223 14.234 1.689 1.00 95.44 105 GLN A O 1
ATOM 759 N N . ASP A 1 106 ? -8.900 15.775 0.084 1.00 95.00 106 ASP A N 1
ATOM 760 C CA . ASP A 1 106 ? -10.314 16.063 -0.173 1.00 95.00 106 ASP A CA 1
ATOM 761 C C . ASP A 1 106 ? -11.054 14.805 -0.646 1.00 95.00 106 ASP A C 1
ATOM 763 O O . ASP A 1 106 ? -12.168 14.537 -0.211 1.00 95.00 106 ASP A O 1
ATOM 767 N N . GLN A 1 107 ? -10.427 14.001 -1.512 1.00 93.88 107 GLN A N 1
ATOM 768 C CA . GLN A 1 107 ? -11.009 12.737 -1.960 1.00 93.88 107 GLN A CA 1
ATOM 769 C C . GLN A 1 107 ? -11.185 11.747 -0.799 1.00 93.88 107 GLN A C 1
ATOM 771 O O . GLN A 1 107 ? -12.238 11.129 -0.691 1.00 93.88 107 GLN A O 1
ATOM 776 N N . LEU A 1 108 ? -10.186 11.617 0.079 1.00 96.25 108 LEU A N 1
ATOM 777 C CA . LEU A 1 108 ? -10.268 10.730 1.245 1.00 96.25 108 LEU A CA 1
ATOM 778 C C . LEU A 1 108 ? -11.366 11.176 2.219 1.00 96.25 108 LEU A C 1
ATOM 780 O O . LEU A 1 108 ? -12.110 10.333 2.709 1.00 96.25 108 LEU A O 1
ATOM 784 N N . ASP A 1 109 ? -11.512 12.483 2.444 1.00 96.75 109 ASP A N 1
ATOM 785 C CA . ASP A 1 109 ? -12.588 13.044 3.271 1.00 96.75 109 ASP A CA 1
ATOM 786 C C . ASP A 1 109 ? -13.975 12.770 2.661 1.00 96.75 109 ASP A C 1
ATOM 788 O O . ASP A 1 109 ? -14.885 12.311 3.352 1.00 96.75 109 ASP A O 1
ATOM 792 N N . LEU A 1 110 ? -14.124 12.953 1.342 1.00 96.25 110 LEU A N 1
ATOM 793 C CA . LEU A 1 110 ? -15.359 12.629 0.616 1.00 96.25 110 LEU A CA 1
ATOM 794 C C . LEU A 1 110 ? -15.722 11.140 0.692 1.00 96.25 110 LEU A C 1
ATOM 796 O O . LEU A 1 110 ? -16.908 10.807 0.754 1.00 96.25 110 LEU A O 1
ATOM 800 N N . ASP A 1 111 ? -14.720 10.262 0.711 1.00 96.38 111 ASP A N 1
ATOM 801 C CA . ASP A 1 111 ? -14.896 8.815 0.853 1.00 96.38 111 ASP A CA 1
ATOM 802 C C . ASP A 1 111 ? -15.093 8.383 2.323 1.00 96.38 111 ASP A C 1
ATOM 804 O O . ASP A 1 111 ? -15.341 7.207 2.597 1.00 96.38 111 ASP A O 1
ATOM 808 N N . GLY A 1 112 ? -15.027 9.320 3.279 1.00 97.19 112 GLY A N 1
ATOM 809 C CA . GLY A 1 112 ? -15.170 9.053 4.711 1.00 97.19 112 GLY A CA 1
ATOM 810 C C . GLY A 1 112 ? -13.988 8.288 5.313 1.00 97.19 112 GLY A C 1
ATOM 811 O O . GLY A 1 112 ? -14.168 7.538 6.273 1.00 97.19 112 GLY A O 1
ATOM 812 N N . ILE A 1 113 ? -12.797 8.438 4.730 1.00 98.12 113 ILE A N 1
ATOM 813 C CA . ILE A 1 113 ? -11.563 7.774 5.148 1.00 98.12 113 ILE A CA 1
ATOM 814 C C . ILE A 1 113 ? -10.749 8.729 6.020 1.00 98.12 113 ILE A C 1
ATOM 816 O O . ILE A 1 113 ? -10.267 9.763 5.557 1.00 98.12 113 ILE A O 1
ATOM 820 N N . ASP A 1 114 ? -10.518 8.341 7.274 1.00 97.31 114 ASP A N 1
ATOM 821 C CA . ASP A 1 114 ? -9.711 9.139 8.194 1.00 97.31 114 ASP A CA 1
ATOM 822 C C . ASP A 1 114 ? -8.237 9.134 7.775 1.00 97.31 114 ASP A C 1
ATOM 824 O O . ASP A 1 114 ? -7.647 8.076 7.541 1.00 97.31 114 ASP A O 1
ATOM 828 N N . VAL A 1 115 ? -7.604 10.307 7.766 1.00 97.00 115 VAL A N 1
ATOM 829 C CA . VAL A 1 115 ? -6.191 10.456 7.395 1.00 97.00 115 VAL A CA 1
ATOM 830 C C . VAL A 1 115 ? -5.361 10.959 8.569 1.00 97.00 115 VAL A C 1
ATOM 832 O O . VAL A 1 115 ? -5.683 11.975 9.183 1.00 97.00 115 VAL A O 1
ATOM 835 N N . ALA A 1 116 ? -4.237 10.294 8.839 1.00 96.88 116 ALA A N 1
ATOM 836 C CA . ALA A 1 116 ? -3.228 10.739 9.795 1.00 96.88 116 ALA A CA 1
ATOM 837 C C . ALA A 1 116 ? -1.845 10.867 9.141 1.00 96.88 116 ALA A C 1
ATOM 839 O O . ALA A 1 116 ? -1.464 10.074 8.282 1.00 96.88 116 ALA A O 1
ATOM 840 N N . VAL A 1 117 ? -1.055 11.845 9.586 1.00 95.88 117 VAL A N 1
ATOM 841 C CA . VAL A 1 117 ? 0.340 12.033 9.148 1.00 95.88 117 VAL A CA 1
ATOM 842 C C . VAL A 1 117 ? 1.249 12.000 10.378 1.00 95.88 117 VAL A C 1
ATOM 844 O O . VAL A 1 117 ? 1.612 13.051 10.912 1.00 95.88 117 VAL A O 1
ATOM 847 N N . PRO A 1 118 ? 1.553 10.808 10.916 1.00 95.62 118 PRO A N 1
ATOM 848 C CA . PRO A 1 118 ? 2.335 10.702 12.137 1.00 95.62 118 PRO A CA 1
ATOM 849 C C . PRO A 1 118 ? 3.811 11.061 11.928 1.00 95.62 118 PRO A C 1
ATOM 851 O O . PRO A 1 118 ? 4.406 10.832 10.869 1.00 95.62 118 PRO A O 1
ATOM 854 N N . GLY A 1 119 ? 4.430 11.567 12.997 1.00 93.25 119 GLY A N 1
ATOM 855 C CA . GLY A 1 119 ? 5.848 11.933 13.015 1.00 93.25 119 GLY A CA 1
ATOM 856 C C . GLY A 1 119 ? 6.805 10.737 12.976 1.00 93.25 119 GLY A C 1
ATOM 857 O O . GLY A 1 119 ? 7.946 10.895 12.546 1.00 93.25 119 GLY A O 1
ATOM 858 N N . GLU A 1 120 ? 6.350 9.541 13.364 1.00 93.88 120 GLU A N 1
ATOM 859 C CA . GLU A 1 120 ? 7.166 8.324 13.445 1.00 93.88 120 GLU A CA 1
ATOM 860 C C . GLU A 1 120 ? 6.597 7.178 12.591 1.00 93.88 120 GLU A C 1
ATOM 862 O O . GLU A 1 120 ? 5.390 7.073 12.377 1.00 93.88 120 GLU A O 1
ATOM 867 N N . ILE A 1 121 ? 7.479 6.293 12.099 1.00 95.12 121 ILE A N 1
ATOM 868 C CA . ILE A 1 121 ? 7.087 5.117 11.295 1.00 95.12 121 ILE A CA 1
ATOM 869 C C . ILE A 1 121 ? 6.207 4.173 12.116 1.00 95.12 121 ILE A C 1
ATOM 871 O O . ILE A 1 121 ? 5.242 3.625 11.589 1.00 95.12 121 ILE A O 1
ATOM 875 N N . SER A 1 122 ? 6.553 3.967 13.390 1.00 94.31 122 SER A N 1
ATOM 876 C CA . SER A 1 122 ? 5.838 3.071 14.303 1.00 94.31 122 SER A CA 1
ATOM 877 C C . SER A 1 122 ? 4.363 3.419 14.403 1.00 94.31 122 SER A C 1
ATOM 879 O O . SER A 1 122 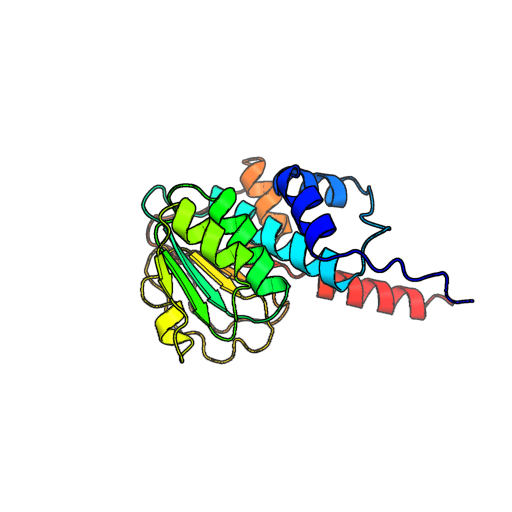? 3.538 2.514 14.370 1.00 94.31 122 SER A O 1
ATOM 881 N N . ASP A 1 123 ? 4.045 4.708 14.456 1.00 95.88 123 ASP A N 1
ATOM 882 C CA . ASP A 1 123 ? 2.677 5.199 14.577 1.00 95.88 123 ASP A CA 1
ATOM 883 C C . ASP A 1 123 ? 1.884 4.971 13.285 1.00 95.88 123 ASP A C 1
ATOM 885 O O . ASP A 1 123 ? 0.721 4.587 13.346 1.00 95.88 123 ASP A O 1
ATOM 889 N N . ALA A 1 124 ? 2.517 5.115 12.113 1.00 96.00 124 ALA A N 1
ATOM 890 C CA . ALA A 1 124 ? 1.857 4.862 10.827 1.00 96.00 124 ALA A CA 1
ATOM 891 C C . ALA A 1 124 ? 1.483 3.391 10.615 1.00 96.00 124 ALA A C 1
ATOM 893 O O . ALA A 1 124 ? 0.541 3.086 9.890 1.00 96.00 124 ALA A O 1
ATOM 894 N N . VAL A 1 125 ? 2.230 2.467 11.220 1.00 96.12 125 VAL A N 1
ATOM 895 C CA . VAL A 1 125 ? 1.981 1.024 11.080 1.00 96.12 125 VAL A CA 1
ATOM 896 C C . VAL A 1 125 ? 1.305 0.410 12.299 1.00 96.12 125 VAL A C 1
ATOM 898 O O . VAL A 1 125 ? 0.991 -0.784 12.296 1.00 96.12 125 VAL A O 1
ATOM 901 N N . PHE A 1 126 ? 1.087 1.190 13.357 1.0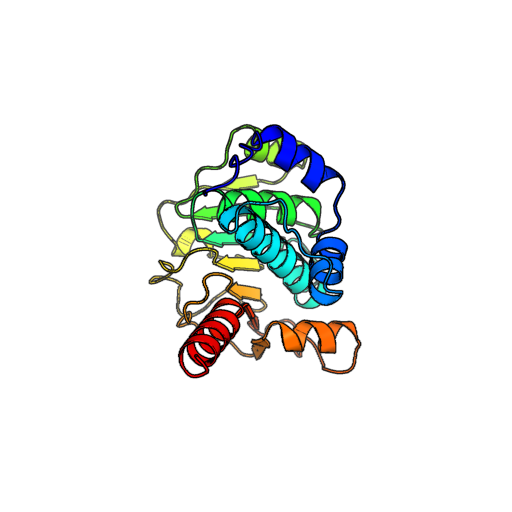0 95.56 126 PHE A N 1
ATOM 902 C CA . PHE A 1 126 ? 0.489 0.694 14.584 1.00 95.56 126 PHE A CA 1
ATOM 903 C C . PHE A 1 126 ? -0.969 0.296 14.335 1.00 95.56 126 PHE A C 1
ATOM 905 O O . PHE A 1 126 ? -1.828 1.129 14.072 1.00 95.56 126 PHE A O 1
ATOM 912 N N . GLY A 1 127 ? -1.247 -1.009 14.403 1.00 95.50 127 GLY A N 1
ATOM 913 C CA . GLY A 1 127 ? -2.580 -1.546 14.122 1.00 95.50 127 GLY A CA 1
ATOM 914 C C . GLY A 1 127 ? -2.968 -1.532 12.640 1.00 95.50 127 GLY A C 1
ATOM 915 O O . GLY A 1 127 ? -4.112 -1.856 12.327 1.00 95.50 127 GLY A O 1
ATOM 916 N N . ALA A 1 128 ? -2.042 -1.198 11.733 1.00 97.81 128 ALA A N 1
ATOM 917 C CA . ALA A 1 128 ? -2.275 -1.267 10.298 1.00 97.81 128 ALA A CA 1
ATOM 918 C C . ALA A 1 128 ? -2.425 -2.729 9.850 1.00 97.81 128 ALA A C 1
ATOM 920 O O . ALA A 1 128 ? -1.528 -3.556 10.033 1.00 97.81 128 ALA A O 1
ATOM 921 N N . SER A 1 129 ? -3.570 -3.041 9.251 1.00 97.81 129 SER A N 1
ATOM 922 C CA . SER A 1 129 ? -3.830 -4.325 8.590 1.00 97.81 129 SER A CA 1
ATOM 923 C C . SER A 1 129 ? -3.133 -4.430 7.228 1.00 97.81 129 SER A C 1
ATOM 925 O O . SER A 1 129 ? -2.811 -5.529 6.771 1.00 97.81 129 SER A O 1
ATOM 927 N N . PHE A 1 130 ? -2.859 -3.287 6.599 1.00 98.31 130 PHE A N 1
ATOM 928 C CA . PHE A 1 130 ? -2.218 -3.181 5.299 1.00 98.31 130 PHE A CA 1
ATOM 929 C C . PHE A 1 130 ? -1.107 -2.134 5.363 1.00 98.31 130 PHE A C 1
ATOM 931 O O . PHE A 1 130 ? -1.364 -0.982 5.690 1.00 98.31 130 PHE A O 1
ATOM 938 N N . VAL A 1 131 ? 0.137 -2.512 5.084 1.00 97.75 131 VAL A N 1
ATOM 939 C CA . VAL A 1 131 ? 1.290 -1.605 5.130 1.00 97.75 131 VAL A CA 1
ATOM 940 C C . VAL A 1 131 ? 1.957 -1.573 3.765 1.00 97.75 131 VAL A C 1
ATOM 942 O O . VAL A 1 131 ? 2.265 -2.626 3.217 1.00 97.75 131 VAL A O 1
ATOM 945 N N . VAL A 1 132 ? 2.222 -0.386 3.227 1.00 97.38 132 VAL A N 1
ATOM 946 C CA . VAL A 1 132 ? 2.884 -0.203 1.930 1.00 97.38 132 VAL A CA 1
ATOM 947 C C . VAL A 1 132 ? 4.155 0.608 2.109 1.00 97.38 132 VAL A C 1
ATOM 949 O O . VAL A 1 132 ? 4.140 1.691 2.688 1.00 97.38 132 VAL A O 1
ATOM 952 N N . VAL A 1 133 ? 5.263 0.080 1.601 1.00 96.50 133 VAL A N 1
ATOM 953 C CA . VAL A 1 133 ? 6.580 0.713 1.653 1.00 96.50 133 VAL A CA 1
ATOM 954 C C . VAL A 1 133 ? 6.996 1.090 0.245 1.00 96.50 133 VAL A C 1
ATOM 956 O O . VAL A 1 133 ? 7.333 0.215 -0.553 1.00 96.50 133 VAL A O 1
ATOM 959 N N . THR A 1 134 ? 6.992 2.388 -0.047 1.00 93.75 134 THR A N 1
ATOM 960 C CA . THR A 1 134 ? 7.291 2.908 -1.388 1.00 93.75 134 THR A CA 1
ATOM 961 C C . THR A 1 134 ? 8.698 3.483 -1.519 1.00 93.75 134 THR A C 1
ATOM 963 O O . THR A 1 134 ? 9.128 3.769 -2.630 1.00 93.75 134 THR A O 1
ATOM 966 N N . ASP A 1 135 ? 9.416 3.664 -0.409 1.00 87.88 135 ASP A N 1
ATOM 967 C CA . ASP A 1 135 ? 10.755 4.263 -0.369 1.00 87.88 135 ASP A CA 1
ATOM 968 C C . ASP A 1 135 ? 11.750 3.357 0.378 1.00 87.88 135 ASP A C 1
ATOM 970 O O . ASP A 1 135 ? 11.411 2.689 1.356 1.00 87.88 135 ASP A O 1
ATOM 974 N N . ALA A 1 136 ? 13.000 3.360 -0.085 1.00 77.19 136 ALA A N 1
ATOM 975 C CA . ALA A 1 136 ? 14.138 2.604 0.429 1.00 77.19 136 ALA A CA 1
ATOM 976 C C . ALA A 1 136 ? 14.513 2.970 1.876 1.00 77.19 136 ALA A C 1
ATOM 978 O O . ALA A 1 136 ? 15.197 2.209 2.562 1.00 77.19 136 ALA A O 1
ATOM 979 N N . LEU A 1 137 ? 14.068 4.132 2.363 1.00 70.38 137 LEU A N 1
ATOM 980 C CA . LEU A 1 137 ? 14.381 4.651 3.698 1.00 70.38 137 LEU A CA 1
ATOM 981 C C . LEU A 1 137 ? 13.526 4.057 4.830 1.00 70.38 137 LEU A C 1
ATOM 983 O O . LEU A 1 137 ? 13.473 4.625 5.924 1.00 70.38 137 LEU A O 1
ATOM 987 N N . ALA A 1 138 ? 12.886 2.906 4.618 1.00 69.88 138 ALA A N 1
ATOM 988 C CA . ALA A 1 138 ? 12.094 2.206 5.633 1.00 69.88 138 ALA A CA 1
ATOM 989 C C . ALA A 1 138 ? 12.931 1.530 6.746 1.00 69.88 138 ALA A C 1
ATOM 991 O O . ALA A 1 138 ? 12.460 0.621 7.438 1.00 69.88 138 ALA A O 1
ATOM 992 N N . THR A 1 139 ? 14.169 1.985 6.968 1.00 75.81 139 THR A N 1
ATOM 993 C CA . THR A 1 139 ? 14.985 1.626 8.131 1.00 75.81 139 THR A CA 1
ATOM 994 C C . THR A 1 139 ? 14.312 2.170 9.391 1.00 75.81 139 THR A C 1
ATOM 996 O O . THR A 1 139 ? 14.446 3.347 9.718 1.00 75.81 139 THR A O 1
ATOM 999 N N . GLY A 1 140 ? 13.535 1.336 10.075 1.00 83.62 140 GLY A N 1
ATOM 1000 C CA . GLY A 1 140 ? 12.744 1.761 11.235 1.00 83.62 140 GLY A CA 1
ATOM 1001 C C . GLY A 1 140 ? 11.372 1.110 11.331 1.00 83.62 140 GLY A C 1
ATOM 1002 O O . GLY A 1 140 ? 10.670 1.332 12.313 1.00 83.62 140 GLY A O 1
ATOM 1003 N N . LEU A 1 141 ? 10.995 0.277 10.357 1.00 89.25 141 LEU A N 1
ATOM 1004 C CA . LEU A 1 141 ? 9.835 -0.588 10.516 1.00 89.25 141 LEU A CA 1
ATOM 1005 C C . LEU A 1 141 ? 9.960 -1.441 11.791 1.00 89.25 141 LEU A C 1
ATOM 1007 O O . LEU A 1 141 ? 11.026 -2.017 12.048 1.00 89.25 141 LEU A O 1
ATOM 1011 N N . PRO A 1 142 ? 8.894 -1.541 12.603 1.00 90.56 142 PRO A N 1
ATOM 1012 C CA . PRO A 1 142 ? 8.910 -2.401 13.768 1.00 90.56 142 PRO A CA 1
ATOM 1013 C C . PRO A 1 142 ? 9.116 -3.851 13.333 1.00 90.56 142 PRO A C 1
ATOM 1015 O O . PRO A 1 142 ? 8.609 -4.312 12.308 1.00 90.56 142 PRO A O 1
ATOM 1018 N N . ARG A 1 143 ? 9.842 -4.605 14.164 1.00 90.81 143 ARG A N 1
ATOM 1019 C CA . ARG A 1 143 ? 10.128 -6.024 13.901 1.00 90.81 143 ARG A CA 1
ATOM 1020 C C . ARG A 1 143 ? 8.876 -6.893 13.827 1.00 90.81 143 ARG A C 1
ATOM 1022 O O . ARG A 1 143 ? 8.955 -7.995 13.302 1.00 90.81 143 ARG A O 1
ATOM 1029 N N . ARG A 1 144 ? 7.767 -6.438 14.412 1.00 92.44 144 ARG A N 1
ATOM 1030 C CA . ARG A 1 144 ? 6.485 -7.137 14.432 1.00 92.44 144 ARG A CA 1
ATOM 1031 C C . ARG A 1 144 ? 5.393 -6.181 13.996 1.00 92.44 144 ARG A C 1
ATOM 1033 O O . ARG A 1 144 ? 5.262 -5.104 14.572 1.00 92.44 144 ARG A O 1
ATOM 1040 N N . LEU A 1 145 ? 4.624 -6.610 13.009 1.00 96.12 145 LEU A N 1
ATOM 1041 C CA . LEU A 1 145 ? 3.393 -5.954 12.592 1.00 96.12 145 LEU A CA 1
ATOM 1042 C C . LEU A 1 145 ? 2.202 -6.539 13.357 1.00 96.12 145 LEU A C 1
ATOM 1044 O O . LEU A 1 145 ? 2.342 -7.508 14.113 1.00 96.12 145 LEU A O 1
ATOM 1048 N N . ALA A 1 146 ? 1.028 -5.938 13.170 1.00 96.62 146 ALA A N 1
ATOM 1049 C CA . ALA A 1 146 ? -0.212 -6.513 13.665 1.00 96.62 146 ALA A CA 1
ATOM 1050 C C . ALA A 1 146 ? -0.398 -7.929 13.096 1.00 96.62 146 ALA A C 1
ATOM 1052 O O . ALA A 1 146 ? -0.025 -8.215 11.957 1.00 96.62 146 ALA A O 1
ATOM 1053 N N . LYS A 1 147 ? -0.975 -8.835 13.891 1.00 96.69 147 LYS A N 1
ATOM 1054 C CA . LYS A 1 147 ? -1.319 -10.172 13.396 1.00 96.69 147 LYS A CA 1
ATOM 1055 C C . LYS A 1 147 ? -2.257 -10.050 12.205 1.00 96.69 147 LYS A C 1
ATOM 1057 O O . LYS A 1 147 ? -3.181 -9.242 12.229 1.00 96.69 147 LYS A O 1
ATOM 1062 N N . GLY A 1 148 ? -2.017 -10.864 11.188 1.00 96.81 148 GLY A N 1
ATOM 1063 C CA . GLY A 1 148 ? -2.778 -10.805 9.954 1.00 96.81 148 GLY A CA 1
ATOM 1064 C C . GLY A 1 148 ? -2.452 -9.603 9.061 1.00 96.81 148 GLY A C 1
ATOM 1065 O O . GLY A 1 148 ? -3.157 -9.412 8.070 1.00 96.81 148 GLY A O 1
ATOM 1066 N N . ALA A 1 149 ? -1.428 -8.800 9.364 1.00 97.94 149 ALA A N 1
ATOM 1067 C CA . ALA A 1 149 ? -1.043 -7.690 8.500 1.00 97.94 149 ALA A CA 1
ATOM 1068 C C . ALA A 1 149 ? -0.455 -8.181 7.167 1.00 97.94 149 ALA A C 1
ATOM 1070 O O . ALA A 1 149 ? 0.258 -9.187 7.115 1.00 97.94 149 ALA A O 1
ATOM 1071 N N . VAL A 1 150 ? -0.718 -7.442 6.091 1.00 98.19 150 VAL A N 1
ATOM 1072 C CA . VAL A 1 150 ? -0.001 -7.585 4.816 1.00 98.19 150 VAL A CA 1
ATOM 1073 C C . VAL A 1 150 ? 0.942 -6.403 4.663 1.00 98.19 150 VAL A C 1
ATOM 1075 O O . VAL A 1 150 ? 0.503 -5.258 4.655 1.00 98.19 150 VAL A O 1
ATOM 1078 N N . LEU A 1 151 ? 2.230 -6.685 4.515 1.00 97.56 151 LEU A N 1
ATOM 1079 C CA . LEU A 1 151 ? 3.261 -5.719 4.176 1.00 97.56 151 LEU A CA 1
ATOM 1080 C C . LEU A 1 151 ? 3.601 -5.849 2.693 1.00 97.56 151 LEU A C 1
ATOM 1082 O O . LEU A 1 151 ? 4.097 -6.887 2.262 1.00 97.56 151 LEU A O 1
ATOM 1086 N N . VAL A 1 152 ? 3.385 -4.790 1.924 1.00 97.50 152 VAL A N 1
ATOM 1087 C CA . VAL A 1 152 ? 3.795 -4.698 0.527 1.00 97.50 152 VAL A CA 1
ATOM 1088 C C . VAL A 1 152 ? 5.024 -3.811 0.426 1.00 97.50 152 VAL A C 1
ATOM 1090 O O . VAL A 1 152 ? 4.984 -2.623 0.735 1.00 97.50 152 VAL A O 1
ATOM 1093 N N . ASN A 1 153 ? 6.125 -4.399 -0.018 1.00 96.25 153 ASN A N 1
ATOM 1094 C CA . ASN A 1 153 ? 7.382 -3.708 -0.214 1.00 96.25 153 ASN A CA 1
ATOM 1095 C C . ASN A 1 153 ? 7.629 -3.473 -1.705 1.00 96.25 153 ASN A C 1
ATOM 1097 O O . ASN A 1 153 ? 7.982 -4.400 -2.437 1.00 96.25 153 ASN A O 1
ATOM 1101 N N . THR A 1 154 ? 7.471 -2.223 -2.134 1.00 95.00 154 THR A N 1
ATOM 1102 C CA . THR A 1 154 ? 7.752 -1.779 -3.505 1.00 95.00 154 THR A CA 1
ATOM 1103 C C . THR A 1 154 ? 9.014 -0.927 -3.594 1.00 95.00 154 THR A C 1
ATOM 1105 O O . THR A 1 154 ? 9.321 -0.398 -4.656 1.00 95.00 154 THR A O 1
ATOM 1108 N N . SER A 1 155 ? 9.753 -0.770 -2.491 1.00 92.50 155 SER A N 1
ATOM 1109 C CA . SER A 1 155 ? 10.973 0.045 -2.451 1.00 92.50 155 SER A CA 1
ATOM 1110 C C . SER A 1 155 ? 12.172 -0.595 -3.155 1.00 92.50 155 SER A C 1
ATOM 1112 O O . SER A 1 155 ? 13.184 0.066 -3.381 1.00 92.50 155 SER A O 1
ATOM 1114 N N . GLY A 1 156 ? 12.099 -1.901 -3.434 1.00 89.25 156 GLY A N 1
ATOM 1115 C CA . GLY A 1 156 ? 13.222 -2.694 -3.936 1.00 89.25 156 GLY A CA 1
ATOM 1116 C C . GLY A 1 156 ? 14.318 -2.979 -2.898 1.00 89.25 156 GLY A C 1
ATOM 1117 O O . GLY A 1 156 ? 15.294 -3.649 -3.231 1.00 89.25 156 GLY A O 1
ATOM 1118 N N . VAL A 1 157 ? 14.173 -2.510 -1.653 1.00 89.50 157 VAL A N 1
ATOM 1119 C CA . VAL A 1 157 ? 15.121 -2.745 -0.552 1.00 89.50 157 VAL A CA 1
ATOM 1120 C C . VAL A 1 157 ? 14.546 -3.753 0.430 1.00 89.50 157 VAL A C 1
ATOM 1122 O O . VAL A 1 157 ? 13.385 -3.647 0.810 1.00 89.50 157 VAL A O 1
ATOM 1125 N N . ASP A 1 158 ? 15.355 -4.718 0.869 1.00 89.88 158 ASP A N 1
ATOM 1126 C CA . ASP A 1 158 ? 14.929 -5.718 1.851 1.00 89.88 158 ASP A CA 1
ATOM 1127 C C . ASP A 1 158 ? 14.472 -5.050 3.159 1.00 89.88 158 ASP A C 1
ATOM 1129 O O . ASP A 1 158 ? 15.178 -4.228 3.751 1.00 89.88 158 ASP A O 1
ATOM 1133 N N . VAL A 1 159 ? 13.291 -5.441 3.639 1.00 88.38 159 VAL A N 1
ATOM 1134 C CA . VAL A 1 159 ? 12.716 -4.913 4.878 1.00 88.38 159 VAL A CA 1
ATOM 1135 C C . VAL A 1 159 ? 12.946 -5.912 6.017 1.00 88.38 159 VAL A C 1
ATOM 1137 O O . VAL A 1 159 ? 12.443 -7.036 5.955 1.00 88.38 159 VAL A O 1
ATOM 1140 N N . PRO A 1 160 ? 13.657 -5.534 7.096 1.00 85.31 160 PRO A N 1
ATOM 1141 C CA . PRO A 1 160 ? 13.960 -6.439 8.200 1.00 85.31 160 PRO A CA 1
ATOM 1142 C C . PRO A 1 160 ? 12.761 -6.578 9.155 1.00 85.31 160 PRO A C 1
ATOM 1144 O O . PRO A 1 160 ? 12.758 -6.021 10.254 1.00 85.31 160 PRO A O 1
ATOM 1147 N N . THR A 1 161 ? 11.738 -7.332 8.753 1.00 87.56 161 THR A N 1
ATOM 1148 C CA . THR A 1 161 ? 10.546 -7.600 9.574 1.00 87.56 161 THR A CA 1
ATOM 1149 C C . THR A 1 161 ? 10.287 -9.100 9.755 1.00 87.56 161 THR A C 1
ATOM 1151 O O . THR A 1 161 ? 10.708 -9.917 8.936 1.00 87.56 161 THR A O 1
ATOM 1154 N N . GLN A 1 162 ? 9.644 -9.488 10.860 1.00 93.19 162 GLN A N 1
ATOM 1155 C CA . GLN A 1 162 ? 9.242 -10.876 11.096 1.00 93.19 162 GLN A CA 1
ATOM 1156 C C . GLN A 1 162 ? 7.915 -11.138 10.387 1.00 93.19 162 GLN A C 1
ATOM 1158 O O . GLN A 1 162 ? 6.902 -10.534 10.737 1.00 93.19 162 GLN A O 1
ATOM 1163 N N . VAL A 1 163 ? 7.930 -12.057 9.423 1.00 96.44 163 VAL A N 1
ATOM 1164 C CA . VAL A 1 163 ? 6.747 -12.478 8.667 1.00 96.44 163 VAL A CA 1
ATOM 1165 C C . VAL A 1 163 ? 6.633 -13.994 8.639 1.00 96.44 163 VAL A C 1
ATOM 1167 O O . VAL A 1 163 ? 7.640 -14.702 8.684 1.00 96.44 163 VAL A O 1
ATOM 1170 N N . ASP A 1 164 ? 5.401 -14.483 8.557 1.00 97.19 164 ASP A N 1
ATOM 1171 C CA . ASP A 1 164 ? 5.089 -15.911 8.497 1.00 97.19 164 ASP A CA 1
ATOM 1172 C C . ASP A 1 164 ? 5.160 -16.436 7.058 1.00 97.19 164 ASP A C 1
ATOM 1174 O O . ASP A 1 164 ? 5.454 -17.611 6.821 1.00 97.19 164 ASP A O 1
ATOM 1178 N N . GLN A 1 165 ? 4.895 -15.564 6.078 1.00 97.06 165 GLN A N 1
ATOM 1179 C CA . GLN A 1 165 ? 4.895 -15.903 4.657 1.00 97.06 165 GLN A CA 1
ATOM 1180 C C . GLN A 1 165 ? 5.487 -14.777 3.805 1.00 97.06 165 GLN A C 1
ATOM 1182 O O . GLN A 1 165 ? 5.300 -13.598 4.099 1.00 97.06 165 GLN A O 1
ATOM 1187 N N . VAL A 1 166 ? 6.157 -15.155 2.712 1.00 96.56 166 VAL A N 1
ATOM 1188 C CA . VAL A 1 166 ? 6.736 -14.231 1.727 1.00 96.56 166 VAL A CA 1
ATOM 1189 C C . VAL A 1 166 ? 6.252 -14.608 0.328 1.00 96.56 166 VAL A C 1
ATOM 1191 O O . VAL A 1 166 ? 6.279 -15.783 -0.051 1.00 96.56 166 VAL A O 1
ATOM 1194 N N . TYR A 1 167 ? 5.825 -13.608 -0.436 1.00 95.88 167 TYR A N 1
ATOM 1195 C CA . TYR A 1 167 ? 5.402 -13.730 -1.826 1.00 95.88 167 TYR A CA 1
ATOM 1196 C C . TYR A 1 167 ? 6.177 -12.740 -2.690 1.00 95.88 167 TYR A C 1
ATOM 1198 O O . TYR A 1 167 ? 6.204 -11.546 -2.408 1.00 95.88 167 TYR A O 1
ATOM 1206 N N . ALA A 1 168 ? 6.771 -13.219 -3.775 1.00 94.12 168 ALA A N 1
ATOM 1207 C CA . ALA A 1 168 ? 7.281 -12.343 -4.822 1.00 94.12 168 ALA A CA 1
ATOM 1208 C C . ALA A 1 168 ? 6.149 -11.933 -5.779 1.00 94.12 168 ALA A C 1
ATOM 1210 O O . ALA A 1 168 ? 5.113 -12.596 -5.862 1.00 94.12 168 ALA A O 1
ATOM 1211 N N . ALA A 1 169 ? 6.374 -10.902 -6.593 1.00 90.19 169 ALA A N 1
ATOM 1212 C CA . ALA A 1 169 ? 5.420 -10.491 -7.625 1.00 90.19 169 ALA A CA 1
ATOM 1213 C C . ALA A 1 169 ? 4.972 -11.636 -8.561 1.00 90.19 169 ALA A C 1
ATOM 1215 O O . ALA A 1 169 ? 3.793 -11.746 -8.900 1.00 90.19 169 ALA A O 1
ATOM 1216 N N . ALA A 1 170 ? 5.888 -12.539 -8.929 1.00 88.56 170 ALA A N 1
ATOM 1217 C CA . ALA A 1 170 ? 5.567 -13.715 -9.743 1.00 88.56 170 ALA A CA 1
ATOM 1218 C C . ALA A 1 170 ? 4.609 -14.693 -9.035 1.00 88.56 170 ALA A C 1
ATOM 1220 O O . ALA A 1 170 ? 3.807 -15.362 -9.691 1.00 88.56 170 ALA A O 1
ATOM 1221 N N . ASP A 1 171 ? 4.663 -14.751 -7.703 1.00 91.94 171 ASP A N 1
ATOM 1222 C CA . ASP A 1 171 ? 3.823 -15.632 -6.901 1.00 91.94 171 ASP A CA 1
ATOM 1223 C C . ASP A 1 171 ? 2.379 -15.135 -6.862 1.00 91.94 171 ASP A C 1
ATOM 1225 O O . ASP A 1 171 ? 1.466 -15.952 -6.928 1.00 91.94 171 ASP A O 1
ATOM 1229 N N . LEU A 1 172 ? 2.150 -13.815 -6.823 1.00 89.94 172 LEU A N 1
ATOM 1230 C CA . LEU A 1 172 ? 0.794 -13.252 -6.845 1.00 89.94 172 LEU A CA 1
ATOM 1231 C C . LEU A 1 172 ? 0.011 -13.682 -8.083 1.00 89.94 172 LEU A C 1
ATOM 1233 O O . LEU A 1 172 ? -1.166 -14.019 -7.976 1.00 89.94 172 LEU A O 1
ATOM 1237 N N . ARG A 1 173 ? 0.667 -13.753 -9.247 1.00 86.44 173 ARG A N 1
ATOM 1238 C CA . ARG A 1 173 ? 0.037 -14.266 -10.469 1.00 86.44 173 ARG A CA 1
ATOM 1239 C C . ARG A 1 173 ? -0.414 -15.718 -10.307 1.00 86.44 173 ARG A C 1
ATOM 1241 O O . ARG A 1 173 ? -1.492 -16.077 -10.770 1.00 86.44 173 ARG A O 1
ATOM 1248 N N . GLN A 1 174 ? 0.397 -16.551 -9.657 1.00 90.12 174 GLN A N 1
ATOM 1249 C CA . GLN A 1 174 ? 0.042 -17.947 -9.388 1.00 90.12 174 GLN A CA 1
ATOM 1250 C C . GLN A 1 174 ? -1.090 -18.054 -8.362 1.00 90.12 174 GLN A C 1
ATOM 1252 O O . GLN A 1 174 ? -1.963 -18.906 -8.503 1.00 90.12 174 GLN A O 1
ATOM 1257 N N . VAL A 1 175 ? -1.113 -17.169 -7.361 1.00 93.12 175 VAL A N 1
ATOM 1258 C CA . VAL A 1 175 ? -2.199 -17.113 -6.374 1.00 93.12 175 VAL A CA 1
ATOM 1259 C C . VAL A 1 175 ? -3.518 -16.712 -7.032 1.00 93.12 175 VAL A C 1
ATOM 1261 O O . VAL A 1 175 ? -4.522 -17.389 -6.837 1.00 93.12 175 VAL A O 1
ATOM 1264 N N . LEU A 1 176 ? -3.506 -15.688 -7.888 1.00 87.69 176 LEU A N 1
ATOM 1265 C CA . LEU A 1 176 ? -4.671 -15.274 -8.678 1.00 87.69 176 LEU A CA 1
ATOM 1266 C C . LEU A 1 176 ? -5.162 -16.377 -9.621 1.00 87.69 176 LEU A C 1
ATOM 1268 O O . LEU A 1 176 ? -6.363 -16.566 -9.781 1.00 87.69 176 LEU A O 1
ATOM 1272 N N . ALA A 1 177 ? -4.239 -17.130 -10.222 1.00 89.81 177 ALA A N 1
ATOM 1273 C CA . ALA A 1 177 ? -4.567 -18.272 -11.071 1.00 89.81 177 ALA A CA 1
ATOM 1274 C C . ALA A 1 177 ? -5.011 -19.521 -10.281 1.00 89.81 177 ALA A C 1
ATOM 1276 O O . ALA A 1 177 ? -5.323 -20.543 -10.891 1.00 89.81 177 ALA A O 1
ATOM 1277 N N . GLY A 1 178 ? -4.990 -19.483 -8.943 1.00 92.44 178 GLY A N 1
ATOM 1278 C CA . GLY A 1 178 ? -5.296 -20.626 -8.080 1.00 92.44 178 GLY A CA 1
ATOM 1279 C C . GLY A 1 178 ? -4.256 -21.752 -8.121 1.00 92.44 178 GLY A C 1
ATOM 1280 O O . GLY A 1 178 ? -4.498 -22.830 -7.583 1.00 92.44 178 GLY A O 1
ATOM 1281 N N . THR A 1 179 ? -3.094 -21.534 -8.744 1.00 95.06 179 THR A N 1
ATOM 1282 C CA . THR A 1 179 ? -2.015 -22.533 -8.856 1.00 95.06 179 THR A CA 1
ATOM 1283 C C . THR A 1 179 ? -1.053 -22.506 -7.672 1.00 95.06 179 THR A C 1
ATOM 1285 O O . THR A 1 179 ? -0.283 -23.447 -7.481 1.00 95.06 179 THR A O 1
ATOM 1288 N N . ARG A 1 180 ? -1.122 -21.461 -6.841 1.00 94.75 180 ARG A N 1
ATOM 1289 C CA . ARG A 1 180 ? -0.419 -21.358 -5.560 1.00 94.75 180 ARG A CA 1
ATOM 1290 C C . ARG A 1 180 ? -1.402 -20.932 -4.467 1.00 94.75 180 ARG A C 1
ATOM 1292 O O . ARG A 1 180 ? -2.211 -20.042 -4.709 1.00 94.75 180 ARG A O 1
ATOM 1299 N N . PRO A 1 181 ? -1.346 -21.510 -3.254 1.00 95.00 181 PRO A N 1
ATOM 1300 C CA . PRO A 1 181 ? -2.156 -21.010 -2.151 1.00 95.00 181 PRO A CA 1
ATOM 1301 C C . PRO A 1 181 ? -1.730 -19.585 -1.767 1.00 95.00 181 PRO A C 1
ATOM 1303 O O . PRO A 1 181 ? -0.535 -19.290 -1.648 1.00 95.00 181 PRO A O 1
ATOM 1306 N N . GLY A 1 182 ? -2.718 -18.717 -1.548 1.00 95.06 182 GLY A N 1
ATOM 1307 C CA . GLY A 1 182 ? -2.525 -17.430 -0.881 1.00 95.06 182 GLY A CA 1
ATOM 1308 C C . GLY A 1 182 ? -2.301 -17.611 0.622 1.00 95.06 182 GLY A C 1
ATOM 1309 O O . GLY A 1 182 ? -1.821 -18.658 1.070 1.00 95.06 182 GLY A O 1
ATOM 1310 N N . ARG A 1 183 ? -2.684 -16.600 1.405 1.00 95.88 183 ARG A N 1
ATOM 1311 C CA . ARG A 1 183 ? -2.601 -16.618 2.872 1.00 95.88 183 ARG A CA 1
ATOM 1312 C C . ARG A 1 183 ? -3.149 -17.933 3.460 1.00 95.88 183 ARG A C 1
ATOM 1314 O O . ARG A 1 183 ? -4.286 -18.312 3.192 1.00 95.88 183 ARG A O 1
ATOM 1321 N N . ARG A 1 184 ? -2.349 -18.610 4.295 1.00 95.94 184 ARG A N 1
ATOM 1322 C CA . ARG A 1 184 ? -2.698 -19.892 4.928 1.00 95.94 184 ARG A CA 1
ATOM 1323 C C . ARG A 1 184 ? -3.530 -19.737 6.196 1.00 95.94 184 ARG A C 1
ATOM 1325 O O . ARG A 1 184 ? -4.424 -20.550 6.420 1.00 95.94 184 ARG A O 1
ATOM 1332 N N . ARG A 1 185 ? -3.238 -18.737 7.033 1.00 96.81 185 ARG A N 1
ATOM 1333 C CA . ARG A 1 185 ? -3.997 -18.440 8.257 1.00 96.81 185 ARG A CA 1
ATOM 1334 C C . ARG A 1 185 ? -4.340 -16.966 8.357 1.00 96.81 185 ARG A C 1
ATOM 1336 O O . ARG A 1 185 ? -3.604 -16.111 7.881 1.00 96.81 185 ARG A O 1
ATOM 1343 N N . ILE A 1 186 ? -5.460 -16.680 9.013 1.00 96.00 186 ILE A N 1
ATOM 1344 C CA . ILE A 1 186 ? -5.977 -15.319 9.186 1.00 96.00 186 ILE A CA 1
ATOM 1345 C C . ILE A 1 186 ? -5.002 -14.417 9.957 1.00 96.00 186 ILE A C 1
ATOM 1347 O O . ILE A 1 186 ? -4.935 -13.227 9.676 1.00 96.00 186 ILE A O 1
ATOM 1351 N N . ASP A 1 187 ? -4.218 -14.983 10.876 1.00 96.88 187 ASP A N 1
ATOM 1352 C CA . ASP A 1 187 ? -3.277 -14.270 11.735 1.00 96.88 187 ASP A CA 1
ATOM 1353 C C . ASP A 1 187 ? -1.839 -14.225 11.201 1.00 96.88 187 ASP A C 1
ATOM 1355 O O . ASP A 1 187 ? -1.008 -13.547 11.809 1.00 96.88 187 ASP A O 1
ATOM 1359 N N . ASP A 1 188 ? -1.567 -14.869 10.060 1.00 97.50 188 ASP A N 1
ATOM 1360 C CA . ASP A 1 188 ? -0.254 -14.825 9.416 1.00 97.50 188 ASP A CA 1
ATOM 1361 C C . ASP A 1 188 ? 0.068 -13.398 8.954 1.00 97.50 188 ASP A C 1
ATOM 1363 O O . ASP A 1 188 ? -0.722 -12.756 8.255 1.00 97.50 188 ASP A O 1
ATOM 1367 N N . VAL A 1 189 ? 1.261 -12.924 9.298 1.00 97.31 189 VAL A N 1
ATOM 1368 C CA . VAL A 1 189 ? 1.841 -11.707 8.734 1.00 97.31 189 VAL A CA 1
ATOM 1369 C C . VAL A 1 189 ? 2.469 -12.056 7.389 1.00 97.31 189 VAL A C 1
ATOM 1371 O O . VAL A 1 189 ? 3.346 -12.921 7.301 1.00 97.31 189 VAL A O 1
ATOM 1374 N N . VAL A 1 190 ? 2.021 -11.388 6.329 1.00 97.88 190 VAL A N 1
ATOM 1375 C CA . VAL A 1 190 ? 2.428 -11.678 4.949 1.00 97.88 190 VAL A CA 1
ATOM 1376 C C . VAL A 1 190 ? 3.291 -10.544 4.412 1.00 97.88 190 VAL A C 1
ATOM 1378 O O . VAL A 1 190 ? 2.871 -9.393 4.436 1.00 97.88 190 VAL A O 1
ATOM 1381 N N . LEU A 1 191 ? 4.466 -10.867 3.876 1.00 97.06 191 LEU A N 1
ATOM 1382 C CA . LEU A 1 191 ? 5.277 -9.954 3.071 1.00 97.06 191 LEU A CA 1
ATOM 1383 C C . LEU A 1 191 ? 5.049 -10.224 1.586 1.00 97.06 191 LEU A C 1
ATOM 1385 O O . LEU A 1 191 ? 5.122 -11.368 1.136 1.00 97.06 191 LEU A O 1
ATOM 1389 N N . VAL A 1 192 ? 4.832 -9.164 0.820 1.00 96.88 192 VAL A N 1
ATOM 1390 C CA . VAL A 1 192 ? 4.762 -9.193 -0.636 1.00 96.88 192 VAL A CA 1
ATOM 1391 C C . VAL A 1 192 ? 5.824 -8.256 -1.204 1.00 96.88 192 VAL A C 1
ATOM 1393 O O . VAL A 1 192 ? 5.816 -7.065 -0.907 1.00 96.88 192 VAL A O 1
ATOM 1396 N N . GLU A 1 193 ? 6.739 -8.777 -2.019 1.00 95.19 193 GLU A N 1
ATOM 1397 C CA . GLU A 1 193 ? 7.871 -8.019 -2.561 1.00 95.19 193 GLU A CA 1
ATOM 1398 C C . GLU A 1 193 ? 7.757 -7.795 -4.073 1.00 95.19 193 GLU A C 1
ATOM 1400 O O . GLU A 1 193 ? 7.625 -8.745 -4.857 1.00 95.19 193 GLU A O 1
ATOM 1405 N N . ASP A 1 194 ? 7.908 -6.536 -4.489 1.00 92.12 194 ASP A N 1
ATOM 1406 C CA . ASP A 1 194 ? 8.125 -6.163 -5.887 1.00 92.12 194 ASP A CA 1
ATOM 1407 C C . ASP A 1 194 ? 9.627 -5.952 -6.147 1.00 92.12 194 ASP A C 1
ATOM 1409 O O . ASP A 1 194 ? 10.180 -4.879 -5.919 1.00 92.12 194 ASP A O 1
ATOM 1413 N N . ARG A 1 195 ? 10.319 -7.002 -6.614 1.00 85.25 195 ARG A N 1
ATOM 1414 C CA . ARG A 1 195 ? 11.769 -6.975 -6.914 1.00 85.25 195 ARG A CA 1
ATOM 1415 C C . ARG A 1 195 ? 12.101 -6.620 -8.368 1.00 85.25 195 ARG A C 1
ATOM 1417 O O . ARG A 1 195 ? 13.122 -7.056 -8.900 1.00 85.25 195 ARG A O 1
ATOM 1424 N N . PHE A 1 196 ? 11.247 -5.868 -9.049 1.00 71.56 196 PHE A N 1
ATOM 1425 C CA . PHE A 1 196 ? 11.393 -5.635 -10.489 1.00 71.56 196 PHE A CA 1
ATOM 1426 C C . PHE A 1 196 ? 12.709 -4.963 -10.894 1.00 71.56 196 PHE A C 1
ATOM 1428 O O . PHE A 1 196 ? 13.300 -5.325 -11.913 1.00 71.56 196 PHE A O 1
ATOM 1435 N N . ASP A 1 197 ? 13.219 -4.042 -10.076 1.00 69.56 197 ASP A N 1
ATOM 1436 C CA . ASP A 1 197 ? 14.458 -3.328 -10.392 1.00 69.56 197 ASP A CA 1
ATOM 1437 C C . ASP A 1 197 ? 15.696 -4.242 -10.379 1.00 69.56 197 ASP A C 1
ATOM 1439 O O . ASP A 1 197 ? 16.633 -4.002 -11.142 1.00 69.56 197 ASP A O 1
ATOM 1443 N N . ALA A 1 198 ? 15.688 -5.342 -9.613 1.00 64.69 198 ALA A N 1
ATOM 1444 C CA . ALA A 1 198 ? 16.772 -6.327 -9.648 1.00 64.69 198 ALA A CA 1
ATOM 1445 C C . ALA A 1 198 ? 16.862 -7.015 -11.024 1.00 64.69 198 ALA A C 1
ATOM 1447 O O . ALA A 1 198 ? 17.948 -7.190 -11.574 1.00 64.69 198 ALA A O 1
ATOM 1448 N N . VAL A 1 199 ? 15.710 -7.314 -11.632 1.00 63.69 199 VAL A N 1
ATOM 1449 C CA . VAL A 1 199 ? 15.636 -7.943 -12.960 1.00 63.69 199 VAL A CA 1
ATOM 1450 C C . VAL A 1 199 ? 16.108 -6.978 -14.053 1.00 63.69 199 VAL A C 1
ATOM 1452 O O . VAL A 1 199 ? 16.835 -7.376 -14.966 1.00 63.69 199 VAL A O 1
ATOM 1455 N N . LEU A 1 200 ? 15.754 -5.693 -13.954 1.00 65.69 200 LEU A N 1
ATOM 1456 C CA . LEU A 1 200 ? 16.238 -4.668 -14.886 1.00 65.69 200 LEU A CA 1
ATOM 1457 C C . LEU A 1 200 ? 17.747 -4.411 -14.743 1.00 65.69 200 LEU A C 1
ATOM 1459 O O . LEU A 1 200 ? 18.439 -4.221 -15.752 1.00 65.69 200 LEU A O 1
ATOM 1463 N N . ALA A 1 201 ? 18.273 -4.429 -13.516 1.00 62.88 201 ALA A N 1
ATOM 1464 C CA . ALA A 1 201 ? 19.702 -4.288 -13.255 1.00 62.88 201 ALA A CA 1
ATOM 1465 C C . ALA A 1 201 ? 20.503 -5.438 -13.890 1.00 62.88 201 ALA A C 1
ATOM 1467 O O . ALA A 1 201 ? 21.493 -5.184 -14.588 1.00 62.88 201 ALA A O 1
ATOM 1468 N N . ASP A 1 202 ? 20.027 -6.678 -13.762 1.00 68.12 202 ASP A N 1
ATOM 1469 C CA . ASP A 1 202 ? 20.642 -7.846 -14.398 1.00 68.12 202 ASP A CA 1
ATOM 1470 C C . ASP A 1 202 ? 20.585 -7.763 -15.930 1.00 68.12 202 ASP A C 1
ATOM 1472 O O . ASP A 1 202 ? 21.589 -8.003 -16.612 1.00 68.12 202 ASP A O 1
ATOM 1476 N N . TYR A 1 203 ? 19.455 -7.322 -16.491 1.00 63.00 203 TYR A N 1
ATOM 1477 C CA . TYR A 1 203 ? 19.294 -7.174 -17.940 1.00 63.00 203 TYR A CA 1
ATOM 1478 C C . TYR A 1 203 ? 20.221 -6.097 -18.530 1.00 63.00 203 TYR A C 1
ATOM 1480 O O . TYR A 1 203 ? 20.852 -6.291 -19.575 1.00 63.00 203 TYR A O 1
ATOM 1488 N N . SER A 1 204 ? 20.359 -4.958 -17.844 1.00 66.88 204 SER A N 1
ATOM 1489 C CA . SER A 1 204 ? 21.264 -3.880 -18.266 1.00 66.88 204 SER A CA 1
ATOM 1490 C C . SER A 1 204 ? 22.742 -4.287 -18.174 1.00 66.88 204 SER A C 1
ATOM 1492 O O . SER A 1 204 ? 23.547 -3.907 -19.032 1.00 66.88 204 SER A O 1
ATOM 1494 N N . SER A 1 205 ? 23.084 -5.128 -17.194 1.00 71.31 205 SER A N 1
ATOM 1495 C CA . SER A 1 205 ? 24.421 -5.699 -17.013 1.00 71.31 205 SER A CA 1
ATOM 1496 C C . SER A 1 205 ? 24.761 -6.734 -18.089 1.00 71.31 205 SER A C 1
ATOM 1498 O O . SER A 1 205 ? 25.892 -6.759 -18.579 1.00 71.31 205 SER A O 1
ATOM 1500 N N . ALA A 1 206 ? 23.789 -7.548 -18.513 1.00 69.44 206 ALA A N 1
ATOM 1501 C CA . ALA A 1 206 ? 23.954 -8.510 -19.601 1.00 69.44 206 ALA A CA 1
ATOM 1502 C C . ALA A 1 206 ? 24.183 -7.817 -20.956 1.00 69.44 206 ALA A C 1
ATOM 1504 O O . ALA A 1 206 ? 25.093 -8.194 -21.694 1.00 69.44 206 ALA A O 1
ATOM 1505 N N . ARG A 1 207 ? 23.438 -6.740 -21.250 1.00 74.56 207 ARG A N 1
ATOM 1506 C CA . ARG A 1 207 ? 23.566 -5.988 -22.512 1.00 74.56 207 ARG A CA 1
ATOM 1507 C C . ARG A 1 207 ? 24.917 -5.278 -22.670 1.00 74.56 207 ARG A C 1
ATOM 1509 O O . ARG A 1 207 ? 25.378 -5.097 -23.792 1.00 74.56 207 ARG A O 1
ATOM 1516 N N . ARG A 1 208 ? 25.570 -4.884 -21.569 1.00 74.56 208 ARG A N 1
ATOM 1517 C CA . ARG A 1 208 ? 26.912 -4.268 -21.602 1.00 74.56 208 ARG A CA 1
ATOM 1518 C C . ARG A 1 208 ? 28.045 -5.255 -21.894 1.00 74.56 208 ARG A C 1
ATOM 1520 O O . ARG A 1 208 ? 29.127 -4.809 -22.240 1.00 74.56 208 ARG A O 1
ATOM 1527 N N . LYS A 1 209 ? 27.829 -6.566 -21.736 1.00 72.69 209 LYS A N 1
ATOM 1528 C CA . LYS A 1 209 ? 28.858 -7.594 -21.987 1.00 72.69 209 LYS A CA 1
ATOM 1529 C C . LYS A 1 209 ? 28.833 -8.150 -23.416 1.00 72.69 209 LYS A C 1
ATOM 1531 O O . LYS A 1 209 ? 29.728 -8.903 -23.778 1.00 72.69 209 LYS A O 1
ATOM 1536 N N . SER A 1 210 ? 27.812 -7.813 -24.204 1.00 71.94 210 SER A N 1
ATOM 1537 C CA . SER A 1 210 ? 27.569 -8.360 -25.547 1.00 71.94 210 SER A CA 1
ATOM 1538 C C . SER A 1 210 ? 27.898 -7.402 -26.701 1.00 71.94 210 SER A C 1
ATOM 1540 O O . SER A 1 210 ? 27.536 -7.698 -27.837 1.00 71.94 210 SER A O 1
ATOM 1542 N N . GLY A 1 211 ? 28.521 -6.253 -26.430 1.00 68.44 211 GLY A N 1
ATOM 1543 C CA . GLY A 1 211 ? 28.961 -5.279 -27.437 1.00 68.44 211 GLY A CA 1
ATOM 1544 C C . GLY A 1 211 ? 30.366 -4.802 -27.132 1.00 68.44 211 GLY A C 1
ATOM 1545 O O . GLY A 1 211 ? 31.115 -4.589 -28.106 1.00 68.44 211 GLY A O 1
#

Sequence (211 aa):
MAGPVTQFAVDELWRVLDDVDPVDVLSGELCSTPLSAFPAEVSRAVRAAAFAVLAGRVMLVPGAVTVGVIGSGLAAELSVSVIARHLPDVVHVAVHKGHLGARVQDQLDLDGIDVAVPGEISDAVFGASFVVVTDALATGLPRRLAKGAVLVNTSGVDVPTQVDQVYAAADLRQVLAGTRPGRRRIDDVVLVEDRFDAVLADYSSARRKSG

Organism: NCBI:txid1213861

Foldseek 3Di:
DDDDLPDDDPVNVVVVVVPDQLVVLVVCVVVPVDPVNDDPVSNLLSPLLSLLLLCLVLQADDEAFAEFEEDEDPSRQSNLQSCLPRPPRHAEAEYEHYDHDPVSVVVCVVSNHHYHDDPASCVSQAVGQEYEYQAQPPPHPDQDGFFNHEYEYSHLHDDNHDFPEEAESVRSVCSVVVNDPHDPDNRTYYYYYDNPVVVVVVVVVVVVVPD

Secondary structure (DSSP, 8-state):
-PPP-----HHHHHHHHHT--HHHHHHHHHTT---TTS-HHHHHHHHHHHHHHHHHHHHSPSSPEEEEEE--HHHHHHHHHHHHHHSTTEEEEEEES----HHHHHHHHHTT-EEE--SSHHHHHTT-SEEEE-STT-TT--S-PPTT-EEEE-SSS------SEEEEHHHHHHHHTTSS---SSTT--EEEE--HHHHHHHHHHHHTT--